Protein AF-A0AAV0HJK4-F1 (afdb_monomer_lite)

Sequence (189 aa):
MPTMHRSGAAMAWNVFKFCTALRGLGSIMILLVLGVVGVTYYAVVLTNYGPALYDGGLDSLIALFVLILFHCLLIMLLWSYFSVVLTDPGSVPPNWRPSTDEERGEADPLNGQEFNSVQTDLPKPRAYEKKTTPKWRYDLGRRRNFEQVLGTDKWYWFIPAYSDEDLRRMPALQGLEYPSKPDFDSEEF

InterPro domains:
  IPR039859 Palmitoyltransferase PFA4/ZDHHC16/ZDHHC20/ERF2-like [PTHR12246] (17-104)

Structure (mmCIF, N/CA/C/O backbone):
data_AF-A0AAV0HJK4-F1
#
_entry.id   AF-A0AAV0HJK4-F1
#
loop_
_atom_site.group_PDB
_atom_site.id
_atom_site.type_symbol
_atom_site.label_atom_id
_atom_site.label_alt_id
_atom_site.label_comp_id
_atom_site.label_asym_id
_atom_site.label_entity_id
_atom_site.label_seq_id
_atom_site.pdbx_PDB_ins_code
_atom_site.Cartn_x
_atom_site.Cartn_y
_atom_site.Cartn_z
_atom_site.occupancy
_atom_site.B_iso_or_equiv
_atom_site.auth_seq_id
_atom_site.auth_comp_id
_atom_site.auth_asym_id
_atom_site.auth_atom_id
_atom_site.pdbx_PDB_model_num
ATOM 1 N N . MET A 1 1 ? 26.354 25.741 64.233 1.00 46.09 1 MET A N 1
ATOM 2 C CA . MET A 1 1 ? 26.716 24.808 63.144 1.00 46.09 1 MET A CA 1
ATOM 3 C C . MET A 1 1 ? 25.604 24.841 62.103 1.00 46.09 1 MET A C 1
ATOM 5 O O . MET A 1 1 ? 24.473 24.588 62.498 1.00 46.09 1 MET A O 1
ATOM 9 N N . PRO A 1 2 ? 25.863 25.218 60.840 1.00 42.38 2 PRO A N 1
ATOM 10 C CA . PRO A 1 2 ? 24.832 25.266 59.808 1.00 42.38 2 PRO A CA 1
ATOM 11 C C . PRO A 1 2 ? 24.729 23.910 59.092 1.00 42.38 2 PRO A C 1
ATOM 13 O O . PRO A 1 2 ? 25.721 23.392 58.583 1.00 42.38 2 PRO A O 1
ATOM 16 N N . THR A 1 3 ? 23.533 23.323 59.054 1.00 49.72 3 THR A N 1
ATOM 17 C CA . THR A 1 3 ? 23.238 22.136 58.248 1.00 49.72 3 THR A CA 1
ATOM 18 C C . THR A 1 3 ? 22.941 22.566 56.814 1.00 49.72 3 THR A C 1
ATOM 20 O O . THR A 1 3 ? 21.927 23.181 56.499 1.00 49.72 3 THR A O 1
ATOM 23 N N . MET A 1 4 ? 23.891 22.266 55.937 1.00 50.50 4 MET A N 1
ATOM 24 C CA . MET A 1 4 ? 23.823 22.465 54.497 1.00 50.50 4 MET A CA 1
ATOM 25 C C . MET A 1 4 ? 22.760 21.524 53.915 1.00 50.50 4 MET A C 1
ATOM 27 O O . MET A 1 4 ? 22.982 20.319 53.792 1.00 50.50 4 MET A O 1
ATOM 31 N N . HIS A 1 5 ? 21.584 22.061 53.583 1.00 50.94 5 HIS A N 1
ATOM 32 C CA . HIS A 1 5 ? 20.549 21.318 52.870 1.00 50.94 5 HIS A CA 1
ATOM 33 C C . HIS A 1 5 ? 21.057 21.066 51.444 1.00 50.94 5 HIS A C 1
ATOM 35 O O . HIS A 1 5 ? 21.003 21.932 50.572 1.00 50.94 5 HIS A O 1
ATOM 41 N N . ARG A 1 6 ? 21.631 19.882 51.214 1.00 53.81 6 ARG A N 1
ATOM 42 C CA . ARG A 1 6 ? 21.997 19.403 49.881 1.00 53.81 6 ARG A CA 1
ATOM 43 C C . ARG A 1 6 ? 20.696 19.216 49.108 1.00 53.81 6 ARG A C 1
ATOM 45 O O . ARG A 1 6 ? 20.019 18.207 49.283 1.00 53.81 6 ARG A O 1
ATOM 52 N N . SER A 1 7 ? 20.334 20.197 48.283 1.00 53.28 7 SER A N 1
ATOM 53 C CA . SER A 1 7 ? 19.306 20.047 47.255 1.00 53.28 7 SER A CA 1
ATOM 54 C C . SER A 1 7 ? 19.739 18.927 46.319 1.00 53.28 7 SER A C 1
ATOM 56 O O . SER A 1 7 ? 20.486 19.132 45.364 1.00 53.28 7 SER A O 1
ATOM 58 N N . GLY A 1 8 ? 19.305 17.711 46.633 1.00 51.34 8 GLY A N 1
ATOM 59 C CA . GLY A 1 8 ? 19.295 16.605 45.701 1.00 51.34 8 GLY A CA 1
ATOM 60 C C . GLY A 1 8 ? 18.282 16.934 44.620 1.00 51.34 8 GLY A C 1
ATOM 61 O O . GLY A 1 8 ? 17.144 16.485 44.684 1.00 51.34 8 GLY A O 1
ATOM 62 N N . ALA A 1 9 ? 18.705 17.705 43.619 1.00 50.19 9 ALA A N 1
ATOM 63 C CA . ALA A 1 9 ? 18.128 17.637 42.289 1.00 50.19 9 ALA A CA 1
ATOM 64 C C . ALA A 1 9 ? 18.450 16.240 41.731 1.00 50.19 9 ALA A C 1
ATOM 66 O O . ALA A 1 9 ? 19.302 16.067 40.862 1.00 50.19 9 ALA A O 1
ATOM 67 N N . ALA A 1 10 ? 17.831 15.212 42.317 1.00 49.75 10 ALA A N 1
ATOM 68 C CA . ALA A 1 10 ? 17.738 13.908 41.704 1.00 49.75 10 ALA A CA 1
ATOM 69 C C . ALA A 1 10 ? 17.054 14.158 40.366 1.00 49.75 10 ALA A C 1
ATOM 71 O O . ALA A 1 10 ? 15.954 14.709 40.320 1.00 49.75 10 ALA A O 1
ATOM 72 N N . MET A 1 11 ? 17.772 13.850 39.289 1.00 58.75 11 MET A N 1
ATOM 73 C CA . MET A 1 11 ? 17.291 13.932 37.924 1.00 58.75 11 MET A CA 1
ATOM 74 C C . MET A 1 11 ? 16.035 13.068 37.797 1.00 58.75 11 MET A C 1
ATOM 76 O O . MET A 1 11 ? 16.107 11.895 37.438 1.00 58.75 11 MET A O 1
ATOM 80 N N . ALA A 1 12 ? 14.875 13.651 38.086 1.00 5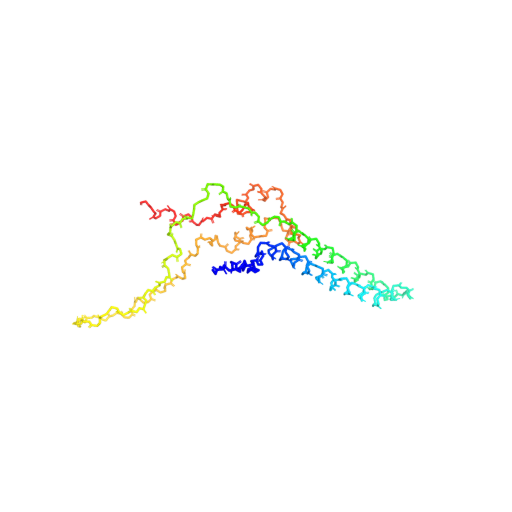2.84 12 ALA A N 1
ATOM 81 C CA . ALA A 1 12 ? 13.600 13.186 37.591 1.00 52.84 12 ALA A CA 1
ATOM 82 C C . ALA A 1 12 ? 13.640 13.427 36.080 1.00 52.84 12 ALA A C 1
ATOM 84 O O . ALA A 1 12 ? 13.157 14.433 35.562 1.00 52.84 12 ALA A O 1
ATOM 85 N N . TRP A 1 13 ? 14.339 12.540 35.368 1.00 57.88 13 TRP A N 1
ATOM 86 C CA . TRP A 1 13 ? 14.236 12.437 33.928 1.00 57.88 13 TRP A CA 1
ATOM 87 C C . TRP A 1 13 ? 12.751 12.326 33.624 1.00 57.88 13 TRP A C 1
ATOM 89 O O . TRP A 1 13 ? 12.082 11.393 34.060 1.00 57.88 13 TRP A O 1
ATOM 99 N N . ASN A 1 14 ? 12.224 13.345 32.955 1.00 54.53 14 ASN A N 1
ATOM 100 C CA . ASN A 1 14 ? 10.828 13.418 32.573 1.00 54.53 14 ASN A CA 1
ATOM 101 C C . ASN A 1 14 ? 10.488 12.181 31.727 1.00 54.53 14 ASN A C 1
ATOM 103 O O . ASN A 1 14 ? 10.706 12.192 30.516 1.00 54.53 14 ASN A O 1
ATOM 107 N N . VAL A 1 15 ? 9.932 11.134 32.337 1.00 56.25 15 VAL A N 1
ATOM 108 C CA . VAL A 1 15 ? 9.355 9.971 31.637 1.00 56.25 15 VAL A CA 1
ATOM 109 C C . VAL A 1 15 ? 8.393 10.441 30.537 1.00 56.25 15 VAL A C 1
ATOM 111 O O . VAL A 1 15 ? 8.385 9.903 29.435 1.00 56.25 15 VAL A O 1
ATOM 114 N N . PHE A 1 16 ? 7.696 11.556 30.769 1.00 48.22 16 PHE A N 1
ATOM 115 C CA . PHE A 1 16 ? 6.869 12.229 29.768 1.00 48.22 16 PHE A CA 1
ATOM 116 C C . PHE A 1 16 ? 7.643 12.807 28.567 1.00 48.22 16 PHE A C 1
ATOM 118 O O . PHE A 1 16 ? 7.138 12.739 27.450 1.00 48.22 16 PHE A O 1
ATOM 125 N N . LYS A 1 17 ? 8.878 13.315 28.732 1.00 53.66 17 LYS A N 1
ATOM 126 C CA . LYS A 1 17 ? 9.729 13.706 27.584 1.00 53.66 17 LYS A CA 1
ATOM 127 C C . LYS A 1 17 ? 10.216 12.485 26.804 1.00 53.66 17 LYS A C 1
ATOM 129 O O . LYS A 1 17 ? 10.387 12.582 25.591 1.00 53.66 17 LYS A O 1
ATOM 134 N N . PHE A 1 18 ? 10.409 11.349 27.476 1.00 53.75 18 PHE A N 1
ATOM 135 C CA . PHE A 1 18 ? 10.735 10.085 26.818 1.00 53.75 18 PHE A CA 1
ATOM 136 C C . PHE A 1 18 ? 9.559 9.599 25.953 1.00 53.75 18 PHE A C 1
ATOM 138 O O . PHE A 1 18 ? 9.783 9.227 24.810 1.00 53.75 18 PHE A O 1
ATOM 145 N N . CYS A 1 19 ? 8.305 9.742 26.404 1.00 54.50 19 CYS A N 1
ATOM 146 C CA . CYS A 1 19 ? 7.112 9.474 25.584 1.00 54.50 19 CYS A CA 1
ATOM 147 C C . CYS A 1 19 ? 7.008 10.365 24.325 1.00 54.50 19 CYS A C 1
ATOM 149 O O . CYS A 1 19 ? 6.544 9.912 23.278 1.00 54.50 19 CYS A O 1
ATOM 151 N N . THR A 1 20 ? 7.490 11.611 24.375 1.00 59.28 20 THR A N 1
ATOM 152 C CA . THR A 1 20 ? 7.601 12.473 23.182 1.00 59.28 20 THR A CA 1
ATOM 153 C C . THR A 1 20 ? 8.696 11.989 22.220 1.00 59.28 20 THR A C 1
ATOM 155 O O . THR A 1 20 ? 8.507 12.037 21.008 1.00 59.28 20 THR A O 1
ATOM 158 N N . ALA A 1 21 ? 9.812 11.459 22.733 1.00 55.09 21 ALA A N 1
ATOM 159 C CA . ALA A 1 21 ? 10.843 10.811 21.914 1.00 55.09 21 ALA A CA 1
ATOM 160 C C . ALA A 1 21 ? 10.384 9.448 21.350 1.00 55.09 21 ALA A C 1
ATOM 162 O O . ALA A 1 21 ? 10.717 9.112 20.217 1.00 55.09 21 ALA A O 1
ATOM 163 N N . LEU A 1 22 ? 9.545 8.705 22.081 1.00 56.69 22 LEU A N 1
ATOM 164 C CA . LEU A 1 22 ? 8.861 7.491 21.612 1.00 56.69 22 LEU A CA 1
ATOM 165 C C . LEU A 1 22 ? 7.881 7.775 20.460 1.00 56.69 22 LEU A C 1
ATOM 167 O O . LEU A 1 22 ? 7.784 6.966 19.542 1.00 56.69 22 LEU A O 1
ATOM 171 N N . ARG A 1 23 ? 7.234 8.951 20.428 1.00 60.44 23 ARG A N 1
ATOM 172 C CA . ARG A 1 23 ? 6.505 9.426 19.232 1.00 60.44 23 ARG A CA 1
ATOM 173 C C . ARG A 1 23 ? 7.430 9.623 18.022 1.00 60.44 23 ARG A C 1
ATOM 175 O O . ARG A 1 23 ? 7.026 9.343 16.899 1.00 60.44 23 ARG A O 1
ATOM 182 N N . GLY A 1 24 ? 8.679 10.041 18.242 1.00 60.66 24 GLY A N 1
ATOM 183 C CA . GLY A 1 24 ? 9.716 10.111 17.203 1.00 60.66 24 GLY A CA 1
ATOM 184 C C . GLY A 1 24 ? 10.236 8.737 16.755 1.00 60.66 24 GLY A C 1
ATOM 185 O O . GLY A 1 24 ? 10.521 8.551 15.575 1.00 60.66 24 GLY A O 1
ATOM 186 N N . LEU A 1 25 ? 10.294 7.751 17.658 1.00 62.88 25 LEU A N 1
ATOM 187 C CA . LEU A 1 25 ? 10.623 6.358 17.320 1.00 62.88 25 LEU A CA 1
ATOM 188 C C . LEU A 1 25 ? 9.570 5.715 16.407 1.00 62.88 25 LEU A C 1
ATOM 190 O O . LEU A 1 25 ? 9.934 4.958 15.515 1.00 62.88 25 LEU A O 1
ATOM 194 N N . GLY A 1 26 ? 8.286 6.056 16.545 1.00 68.88 26 GLY A N 1
ATOM 195 C CA . GLY A 1 26 ? 7.277 5.643 15.559 1.00 68.88 26 GLY A CA 1
ATOM 196 C C . GLY A 1 26 ? 7.620 6.128 14.142 1.00 68.88 26 GLY A C 1
ATOM 197 O O . GLY A 1 26 ? 7.526 5.371 13.179 1.00 68.88 26 GLY A O 1
ATOM 198 N N . SER A 1 27 ? 8.133 7.358 14.029 1.00 76.62 27 SER A N 1
ATOM 199 C CA . SER A 1 27 ? 8.584 7.943 12.759 1.00 76.62 27 SER A CA 1
ATOM 200 C C . SER A 1 27 ? 9.862 7.297 12.208 1.00 76.62 27 SER A C 1
ATOM 202 O O . SER A 1 27 ? 10.001 7.147 10.996 1.00 76.62 27 SER A O 1
ATOM 204 N N . ILE A 1 28 ? 10.781 6.826 13.063 1.00 87.25 28 ILE A N 1
ATOM 205 C CA . ILE A 1 28 ? 12.004 6.162 12.577 1.00 87.25 28 ILE A CA 1
ATOM 206 C C . ILE A 1 28 ? 11.694 4.849 11.853 1.00 87.25 28 ILE A C 1
ATOM 208 O O . ILE A 1 28 ? 12.301 4.559 10.824 1.00 87.25 28 ILE A O 1
ATOM 212 N N . MET A 1 29 ? 10.722 4.084 12.359 1.00 87.75 29 MET A N 1
ATOM 213 C CA . MET A 1 29 ? 10.261 2.857 11.710 1.00 87.75 29 MET A CA 1
ATOM 214 C C . MET A 1 29 ? 9.680 3.174 10.329 1.00 87.75 29 MET A C 1
ATOM 216 O O . MET A 1 29 ? 9.945 2.457 9.366 1.00 87.75 29 MET A O 1
ATOM 220 N N . ILE A 1 30 ? 8.956 4.294 10.218 1.00 89.38 30 ILE A N 1
ATOM 221 C CA . ILE A 1 30 ? 8.397 4.770 8.952 1.00 89.38 30 ILE A CA 1
ATOM 222 C C . ILE A 1 30 ? 9.494 5.091 7.939 1.00 89.38 30 ILE A C 1
ATOM 224 O O . ILE A 1 30 ? 9.456 4.608 6.807 1.00 89.38 30 ILE A O 1
ATOM 228 N N . LEU A 1 31 ? 10.517 5.839 8.352 1.00 89.50 31 LEU A N 1
ATOM 229 C CA . LEU A 1 31 ? 11.650 6.160 7.485 1.00 89.50 31 LEU A CA 1
ATOM 230 C C . LEU A 1 31 ? 12.439 4.917 7.059 1.00 89.50 31 LEU A C 1
ATOM 232 O O . LEU A 1 31 ? 12.891 4.857 5.918 1.00 89.50 31 LEU A O 1
ATOM 236 N N . LEU A 1 32 ? 12.581 3.917 7.933 1.00 91.69 32 LEU A N 1
ATOM 237 C CA . LEU A 1 32 ? 13.236 2.653 7.593 1.00 91.69 32 LEU A CA 1
ATOM 238 C C . LEU A 1 32 ? 12.468 1.924 6.487 1.00 91.69 32 LEU A C 1
ATOM 240 O O . LEU A 1 32 ? 13.068 1.555 5.478 1.00 91.69 32 LEU A O 1
ATOM 244 N N . VAL A 1 33 ? 11.152 1.754 6.647 1.00 92.88 33 VAL A N 1
ATOM 245 C CA . VAL A 1 33 ? 10.309 1.080 5.647 1.00 92.88 33 VAL A CA 1
ATOM 246 C C . VAL A 1 33 ? 10.371 1.816 4.309 1.00 92.88 33 VAL A C 1
ATOM 248 O O . VAL A 1 33 ? 10.645 1.191 3.285 1.00 92.88 33 VAL A O 1
ATOM 251 N N . LEU A 1 34 ? 10.211 3.143 4.311 1.00 94.25 34 LEU A N 1
ATOM 252 C CA . LEU A 1 34 ? 10.330 3.950 3.094 1.00 94.25 34 LEU A CA 1
ATOM 253 C C . LEU A 1 34 ? 11.732 3.870 2.477 1.00 94.25 34 LEU A C 1
ATOM 255 O O . LEU A 1 34 ? 11.856 3.831 1.256 1.00 94.25 34 LEU A O 1
ATOM 259 N N . GLY A 1 35 ? 12.783 3.792 3.295 1.00 95.44 35 GLY A N 1
ATOM 260 C CA . GLY A 1 35 ? 14.158 3.600 2.841 1.00 95.44 35 GLY A CA 1
ATOM 261 C C . GLY A 1 35 ? 14.357 2.264 2.124 1.00 95.44 35 GLY A C 1
ATOM 262 O O . GLY A 1 35 ? 14.900 2.238 1.023 1.00 95.44 35 GLY A O 1
ATOM 263 N N . VAL A 1 36 ? 13.867 1.159 2.694 1.00 96.31 36 VAL A N 1
ATOM 264 C CA . VAL A 1 36 ? 13.936 -0.172 2.062 1.00 96.31 36 VAL A CA 1
ATOM 265 C C . VAL A 1 36 ? 13.150 -0.195 0.749 1.00 96.31 36 VAL A C 1
ATOM 267 O O . VAL A 1 36 ? 13.656 -0.674 -0.269 1.00 96.31 36 VAL A O 1
ATOM 270 N N . VAL A 1 37 ? 11.941 0.370 0.737 1.00 96.94 37 VAL A N 1
ATOM 271 C CA . VAL A 1 37 ? 11.125 0.495 -0.482 1.00 96.94 37 VAL A CA 1
ATOM 272 C C . VAL A 1 37 ? 11.832 1.363 -1.532 1.00 96.94 37 VAL A C 1
ATOM 274 O O . VAL A 1 37 ? 11.881 0.997 -2.701 1.00 96.94 37 VAL A O 1
ATOM 277 N N . GLY A 1 38 ? 12.450 2.474 -1.130 1.00 96.94 38 GLY A N 1
ATOM 278 C CA . GLY A 1 38 ? 13.190 3.359 -2.030 1.00 96.94 38 GLY A CA 1
ATOM 279 C C . GLY A 1 38 ? 14.435 2.706 -2.637 1.00 96.94 38 GLY A C 1
ATOM 280 O O . GLY A 1 38 ? 14.663 2.813 -3.842 1.00 96.94 38 GLY A O 1
ATOM 281 N N . VAL A 1 39 ? 15.223 1.981 -1.837 1.00 97.81 39 VAL A N 1
ATOM 282 C CA . VAL A 1 39 ? 16.418 1.264 -2.320 1.00 97.81 39 VAL A CA 1
ATOM 283 C C . VAL A 1 39 ? 16.029 0.144 -3.284 1.00 97.81 39 VAL A C 1
ATOM 285 O O . VAL A 1 39 ? 16.639 -0.006 -4.342 1.00 97.81 39 VAL A O 1
ATOM 288 N N . THR A 1 40 ? 14.994 -0.627 -2.951 1.00 96.94 40 THR A N 1
ATOM 289 C CA . THR A 1 40 ? 14.506 -1.701 -3.830 1.00 96.94 40 THR A CA 1
ATOM 290 C C . THR A 1 40 ? 13.909 -1.149 -5.125 1.00 96.94 40 THR A C 1
ATOM 292 O O . THR A 1 40 ? 14.198 -1.687 -6.193 1.00 96.94 40 THR A O 1
ATOM 295 N N . TYR A 1 41 ? 13.172 -0.035 -5.067 1.00 97.38 41 TYR A N 1
ATOM 296 C CA . TYR A 1 41 ? 12.697 0.692 -6.247 1.00 97.38 41 TYR A CA 1
ATOM 297 C C . TYR A 1 41 ? 13.849 1.121 -7.156 1.00 97.38 41 TYR A C 1
ATOM 299 O O . TYR A 1 41 ? 13.823 0.849 -8.355 1.00 97.38 41 TYR A O 1
ATOM 307 N N . TYR A 1 42 ? 14.882 1.744 -6.584 1.00 97.00 42 TYR A N 1
ATOM 308 C CA . TYR A 1 42 ? 16.061 2.169 -7.332 1.00 97.00 42 TYR A CA 1
ATOM 309 C C . TYR A 1 42 ? 16.719 0.988 -8.061 1.00 97.00 42 TYR A C 1
ATOM 311 O O . TYR A 1 42 ? 16.978 1.073 -9.261 1.00 97.00 42 TYR A O 1
ATOM 319 N N . ALA A 1 43 ? 16.930 -0.134 -7.367 1.00 95.94 43 ALA A N 1
ATOM 320 C CA . ALA A 1 43 ? 17.552 -1.317 -7.957 1.00 95.94 43 ALA A CA 1
ATOM 321 C C . ALA A 1 43 ? 16.696 -1.921 -9.090 1.00 95.94 43 ALA A C 1
ATOM 323 O O . ALA A 1 43 ? 17.170 -2.192 -10.191 1.00 95.94 43 ALA A O 1
ATOM 324 N N . VAL A 1 44 ? 15.397 -2.107 -8.861 1.00 95.44 44 VAL A N 1
ATOM 325 C CA . VAL A 1 44 ? 14.528 -2.719 -9.874 1.00 95.44 44 VAL A CA 1
ATOM 326 C C . VAL A 1 44 ? 14.376 -1.801 -11.089 1.00 95.44 44 VAL A C 1
ATOM 328 O O . VAL A 1 44 ? 14.573 -2.242 -12.220 1.00 95.44 44 VAL A O 1
ATOM 331 N N . VAL A 1 45 ? 14.059 -0.525 -10.876 1.00 96.56 45 VAL A N 1
ATOM 332 C CA . VAL A 1 45 ? 13.689 0.383 -11.967 1.00 96.56 45 VAL A CA 1
ATOM 333 C C . VAL A 1 45 ? 14.903 0.922 -12.703 1.00 96.56 45 VAL A C 1
ATOM 335 O O . VAL A 1 45 ? 14.921 0.893 -13.928 1.00 96.56 45 VAL A O 1
ATOM 338 N N . LEU A 1 46 ? 15.918 1.410 -11.987 1.00 94.38 46 LEU A N 1
ATOM 339 C CA . LEU A 1 46 ? 17.037 2.107 -12.619 1.00 94.38 46 LEU A CA 1
ATOM 340 C C . LEU A 1 46 ? 18.190 1.176 -12.970 1.00 94.38 46 LEU A C 1
ATOM 342 O O . LEU A 1 46 ? 18.779 1.358 -14.030 1.00 94.38 46 LEU A O 1
ATOM 346 N N . THR A 1 47 ? 18.518 0.189 -12.130 1.00 95.25 47 THR A N 1
ATOM 347 C CA . THR A 1 47 ? 19.683 -0.669 -12.404 1.00 95.25 47 THR A CA 1
ATOM 348 C C . THR A 1 47 ? 19.341 -1.880 -13.262 1.00 95.25 47 THR A C 1
ATOM 350 O O . THR A 1 47 ? 20.129 -2.230 -14.133 1.00 95.25 47 THR A O 1
ATOM 353 N N . ASN A 1 48 ? 18.178 -2.507 -13.056 1.00 92.56 48 ASN A N 1
ATOM 354 C CA . ASN A 1 48 ? 17.818 -3.732 -13.779 1.00 92.56 48 ASN A CA 1
ATOM 355 C C . ASN A 1 48 ? 17.058 -3.446 -15.079 1.00 92.56 48 ASN A C 1
ATOM 357 O O . ASN A 1 48 ? 17.496 -3.853 -16.151 1.00 92.56 48 ASN A O 1
ATOM 361 N N . TYR A 1 49 ? 15.922 -2.747 -14.994 1.00 93.56 49 TYR A N 1
ATOM 362 C CA . TYR A 1 49 ? 15.045 -2.545 -16.155 1.00 93.56 49 TYR A CA 1
ATOM 363 C C . TYR A 1 49 ? 15.293 -1.234 -16.908 1.00 93.56 49 TYR A C 1
ATOM 365 O O . TYR A 1 49 ? 14.887 -1.119 -18.061 1.00 93.56 49 TYR A O 1
ATOM 373 N N . GLY A 1 50 ? 15.995 -0.272 -16.305 1.00 91.69 50 GLY A N 1
ATOM 374 C CA . GLY A 1 50 ? 16.381 0.989 -16.943 1.00 91.69 50 GLY A CA 1
ATOM 375 C C . GLY A 1 50 ? 17.223 0.788 -18.211 1.00 91.69 50 GLY A C 1
ATOM 376 O O . GLY A 1 50 ? 16.821 1.278 -19.267 1.00 91.69 50 GLY A O 1
ATOM 377 N N . PRO A 1 51 ? 18.335 0.025 -18.157 1.00 92.75 51 PRO A N 1
ATOM 378 C CA . PRO A 1 51 ? 19.145 -0.278 -19.337 1.00 92.75 51 PRO A CA 1
ATOM 379 C C . PRO A 1 51 ? 18.372 -1.083 -20.385 1.00 92.75 51 PRO A C 1
ATOM 381 O O . PRO A 1 51 ? 18.398 -0.733 -21.559 1.00 92.75 51 PRO A O 1
ATOM 384 N N . ALA A 1 52 ? 17.591 -2.083 -19.959 1.00 90.88 52 ALA A N 1
ATOM 385 C CA . ALA A 1 52 ? 16.756 -2.887 -20.857 1.00 90.88 52 ALA A CA 1
ATOM 386 C C . ALA A 1 52 ? 15.711 -2.048 -21.622 1.00 90.88 52 ALA A C 1
ATOM 388 O O . ALA A 1 52 ? 15.319 -2.397 -22.734 1.00 90.88 52 ALA A O 1
ATOM 389 N N . LEU A 1 53 ? 15.263 -0.927 -21.046 1.00 90.62 53 LEU A N 1
ATOM 390 C CA . LEU A 1 53 ? 14.357 0.011 -21.704 1.00 90.62 53 LEU A CA 1
ATOM 391 C C . LEU A 1 53 ? 15.091 0.958 -22.669 1.00 90.62 53 LEU A C 1
ATOM 393 O O . LEU A 1 53 ? 14.524 1.335 -23.693 1.00 90.62 53 LEU A O 1
ATOM 397 N N . TYR A 1 54 ? 16.335 1.330 -22.348 1.00 90.75 54 TYR A N 1
ATOM 398 C CA . TYR A 1 54 ? 17.166 2.235 -23.148 1.00 90.75 54 TYR A CA 1
ATOM 399 C C . TYR A 1 54 ? 17.781 1.551 -24.377 1.00 90.75 54 TYR A C 1
ATOM 401 O O . TYR A 1 54 ? 17.757 2.120 -25.466 1.00 90.75 54 TYR A O 1
ATOM 409 N N . ASP A 1 55 ? 18.277 0.322 -24.218 1.00 88.44 55 ASP A N 1
ATOM 410 C CA . ASP A 1 55 ? 18.937 -0.443 -25.285 1.00 88.44 55 ASP A CA 1
ATOM 411 C C . ASP A 1 55 ? 17.944 -0.944 -26.358 1.00 88.44 55 ASP A C 1
ATOM 413 O O . ASP A 1 55 ? 18.336 -1.271 -27.480 1.00 88.44 55 ASP A O 1
ATOM 417 N N . GLY A 1 56 ? 16.639 -0.927 -26.056 1.00 83.25 56 GLY A N 1
ATOM 418 C CA . GLY A 1 56 ? 15.568 -1.275 -26.991 1.00 83.25 56 GLY A CA 1
ATOM 419 C C . GLY A 1 56 ? 15.454 -2.781 -27.281 1.00 83.25 56 GLY A C 1
ATOM 420 O O . GLY A 1 56 ? 16.063 -3.616 -26.625 1.00 83.25 56 GLY A O 1
ATOM 421 N N . GLY A 1 57 ? 14.620 -3.153 -28.259 1.00 88.56 57 GLY A N 1
ATOM 422 C CA . GLY A 1 57 ? 14.401 -4.556 -28.657 1.00 88.56 57 GLY A CA 1
ATOM 423 C C . GLY A 1 57 ? 13.167 -5.218 -28.029 1.00 88.56 57 GLY A C 1
ATOM 424 O O . GLY A 1 57 ? 12.262 -4.542 -27.552 1.00 88.56 57 GLY A O 1
ATOM 425 N N . LEU A 1 58 ? 13.093 -6.554 -28.068 1.00 88.06 58 LEU A N 1
ATOM 426 C CA . LEU A 1 58 ? 11.985 -7.308 -27.453 1.00 88.06 58 LEU A CA 1
ATOM 427 C C . LEU A 1 58 ? 12.053 -7.287 -25.918 1.00 88.06 58 LEU A C 1
ATOM 429 O O . LEU A 1 58 ? 11.017 -7.311 -25.253 1.00 88.06 58 LEU A O 1
ATOM 433 N N . ASP A 1 59 ? 13.260 -7.169 -25.368 1.00 88.81 59 ASP A N 1
ATOM 434 C CA . ASP A 1 59 ? 13.494 -7.086 -23.927 1.00 88.81 59 ASP A CA 1
ATOM 435 C C . ASP A 1 59 ? 12.912 -5.801 -23.322 1.00 88.81 59 ASP A C 1
ATOM 437 O O . ASP A 1 59 ? 12.441 -5.821 -22.185 1.00 88.81 59 ASP A O 1
ATOM 441 N N . SER A 1 60 ? 12.828 -4.711 -24.097 1.00 92.81 60 SER A N 1
ATOM 442 C CA . SER A 1 60 ? 12.220 -3.456 -23.641 1.00 92.81 60 SER A CA 1
ATOM 443 C C . SER A 1 60 ? 10.700 -3.566 -23.467 1.00 92.81 60 SER A C 1
ATOM 445 O O . SER A 1 60 ? 10.145 -2.958 -22.553 1.00 92.81 60 SER A O 1
ATOM 447 N N . LEU A 1 61 ? 10.014 -4.388 -24.274 1.00 92.56 61 LEU A N 1
ATOM 448 C CA . LEU A 1 61 ? 8.576 -4.650 -24.120 1.00 92.56 61 LEU A CA 1
ATOM 449 C C . LEU A 1 61 ? 8.290 -5.445 -22.844 1.00 92.56 61 LEU A C 1
ATOM 451 O O . LEU A 1 61 ? 7.358 -5.128 -22.103 1.00 92.56 61 LEU A O 1
ATOM 455 N N . ILE A 1 62 ? 9.113 -6.462 -22.578 1.00 91.38 62 ILE A N 1
ATOM 456 C CA . ILE A 1 62 ? 9.019 -7.270 -21.359 1.00 91.38 62 ILE A CA 1
ATOM 457 C C . ILE A 1 62 ? 9.334 -6.394 -20.141 1.00 91.38 62 ILE A C 1
ATOM 459 O O . ILE A 1 62 ? 8.570 -6.395 -19.175 1.00 91.38 62 ILE A O 1
ATOM 463 N N . ALA A 1 63 ? 10.402 -5.594 -20.208 1.00 93.44 63 ALA A N 1
ATOM 464 C CA . ALA A 1 63 ? 10.772 -4.637 -19.171 1.00 93.44 63 ALA A CA 1
ATOM 465 C C . ALA A 1 63 ? 9.642 -3.639 -18.887 1.00 93.44 63 ALA A C 1
ATOM 467 O O . ALA A 1 63 ? 9.304 -3.414 -17.729 1.00 93.44 63 ALA A O 1
ATOM 468 N N . LEU A 1 64 ? 9.007 -3.089 -19.927 1.00 94.44 64 LEU A N 1
ATOM 469 C CA . LEU A 1 64 ? 7.883 -2.165 -19.794 1.00 94.44 64 LEU A CA 1
ATOM 470 C C . LEU A 1 64 ? 6.690 -2.821 -19.093 1.00 94.44 64 LEU A C 1
ATOM 472 O O . LEU A 1 64 ? 6.132 -2.236 -18.167 1.00 94.44 64 LEU A O 1
ATOM 476 N N . PHE A 1 65 ? 6.314 -4.039 -19.487 1.00 95.06 65 PHE A N 1
ATOM 477 C CA . PHE A 1 65 ? 5.219 -4.764 -18.842 1.00 95.06 65 PHE A CA 1
ATOM 478 C C . PHE A 1 65 ? 5.506 -5.034 -17.357 1.00 95.06 65 PHE A C 1
ATOM 480 O O . PHE A 1 65 ? 4.663 -4.756 -16.500 1.00 95.06 65 PHE A O 1
ATOM 487 N N . VAL A 1 66 ? 6.713 -5.515 -17.039 1.00 94.94 66 VAL A N 1
ATOM 488 C CA . VAL A 1 66 ? 7.137 -5.760 -15.653 1.00 94.94 66 VAL A CA 1
ATOM 489 C C . VAL A 1 66 ? 7.165 -4.461 -14.848 1.00 94.94 66 VAL A C 1
ATOM 491 O O . VAL A 1 66 ? 6.678 -4.440 -13.718 1.00 94.94 66 VAL A O 1
ATOM 494 N N . LEU A 1 67 ? 7.671 -3.366 -15.421 1.00 95.62 67 LEU A N 1
ATOM 495 C CA . LEU A 1 67 ? 7.698 -2.058 -14.771 1.00 95.62 67 LEU A CA 1
ATOM 496 C C . LEU A 1 67 ? 6.292 -1.531 -14.487 1.00 95.62 67 LEU A C 1
ATOM 498 O O . LEU A 1 67 ? 6.070 -1.024 -13.390 1.00 95.62 67 LEU A O 1
ATOM 502 N N . ILE A 1 68 ? 5.341 -1.666 -15.416 1.00 96.25 68 ILE A N 1
ATOM 503 C CA . ILE A 1 68 ? 3.947 -1.256 -15.185 1.00 96.25 68 ILE A CA 1
ATOM 504 C C . ILE A 1 68 ? 3.361 -2.025 -14.000 1.00 96.25 68 ILE A C 1
ATOM 506 O O . ILE A 1 68 ? 2.868 -1.408 -13.056 1.00 96.25 68 ILE A O 1
ATOM 510 N N . LEU A 1 69 ? 3.465 -3.357 -14.010 1.00 95.88 69 LEU A N 1
ATOM 511 C CA . LEU A 1 69 ? 2.967 -4.185 -12.909 1.00 95.88 69 LEU A CA 1
ATOM 512 C C . LEU A 1 69 ? 3.626 -3.816 -11.577 1.00 95.88 69 LEU A C 1
ATOM 514 O O . LEU A 1 69 ? 2.941 -3.658 -10.567 1.00 95.88 69 LEU A O 1
ATOM 518 N N . PHE A 1 70 ? 4.946 -3.635 -11.580 1.00 96.06 70 PHE A N 1
ATOM 519 C CA . PHE A 1 70 ? 5.702 -3.242 -10.399 1.00 96.06 70 PHE A CA 1
ATOM 520 C C . PHE A 1 70 ? 5.237 -1.892 -9.837 1.00 96.06 70 PHE A C 1
ATOM 522 O O . PHE A 1 70 ? 5.029 -1.785 -8.632 1.00 96.06 70 PHE A O 1
ATOM 529 N N . HIS A 1 71 ? 5.007 -0.881 -10.680 1.00 96.25 71 HIS A N 1
ATOM 530 C CA . HIS A 1 71 ? 4.524 0.427 -10.227 1.00 96.25 71 HIS A CA 1
ATOM 531 C C . HIS A 1 71 ? 3.093 0.365 -9.694 1.00 96.25 71 HIS A C 1
ATOM 533 O O . HIS A 1 71 ? 2.809 0.988 -8.674 1.00 96.25 71 HIS A O 1
ATOM 539 N N . CYS A 1 72 ? 2.203 -0.407 -10.325 1.00 94.31 72 CYS A N 1
ATOM 540 C CA . CYS A 1 72 ? 0.859 -0.628 -9.792 1.00 94.31 72 CYS A CA 1
ATOM 541 C C . CYS A 1 72 ? 0.925 -1.221 -8.377 1.00 94.31 72 CYS A C 1
ATOM 543 O O . CYS A 1 72 ? 0.286 -0.706 -7.463 1.00 94.31 72 CYS A O 1
ATOM 545 N N . LEU A 1 73 ? 1.749 -2.252 -8.172 1.00 92.75 73 LEU A N 1
ATOM 546 C CA . LEU A 1 73 ? 1.938 -2.873 -6.859 1.00 92.75 73 LEU A CA 1
ATOM 547 C C . LEU A 1 73 ? 2.614 -1.933 -5.853 1.00 92.75 73 LEU A C 1
ATOM 549 O O . LEU A 1 73 ? 2.240 -1.924 -4.684 1.00 92.75 73 LEU A O 1
ATOM 553 N N . LEU A 1 74 ? 3.575 -1.118 -6.291 1.00 94.50 74 LEU A N 1
ATOM 554 C CA . LEU A 1 74 ? 4.250 -0.133 -5.448 1.00 94.50 74 LEU A CA 1
ATOM 555 C C . LEU A 1 74 ? 3.288 0.956 -4.968 1.00 94.50 74 LEU A C 1
ATOM 557 O O . LEU A 1 74 ? 3.288 1.287 -3.786 1.00 94.50 74 LEU A O 1
ATOM 561 N N . ILE A 1 75 ? 2.460 1.497 -5.866 1.00 93.38 75 ILE A N 1
ATOM 562 C CA . ILE A 1 75 ? 1.432 2.485 -5.522 1.00 93.38 75 ILE A CA 1
ATOM 563 C C . ILE A 1 75 ? 0.465 1.878 -4.511 1.00 93.38 75 ILE A C 1
ATOM 565 O O . ILE A 1 75 ? 0.166 2.510 -3.501 1.00 93.38 75 ILE A O 1
ATOM 569 N N . MET A 1 76 ? 0.036 0.636 -4.739 1.00 89.62 76 MET A N 1
ATOM 570 C CA . MET A 1 76 ? -0.833 -0.082 -3.813 1.00 89.62 76 MET A CA 1
ATOM 571 C C . MET A 1 76 ? -0.192 -0.287 -2.438 1.00 89.62 76 MET A C 1
ATOM 573 O O . MET A 1 76 ? -0.828 -0.027 -1.416 1.00 89.62 76 MET A O 1
ATOM 577 N N . LEU A 1 77 ? 1.077 -0.696 -2.401 1.00 91.75 77 LEU A N 1
ATOM 578 C CA . LEU A 1 77 ? 1.837 -0.865 -1.167 1.00 91.75 77 LEU A CA 1
ATOM 579 C C . LEU A 1 77 ? 1.952 0.459 -0.414 1.00 91.75 77 LEU A C 1
ATOM 581 O O . LEU A 1 77 ? 1.603 0.516 0.762 1.00 91.75 77 LEU A O 1
ATOM 585 N N . LEU A 1 78 ? 2.390 1.526 -1.083 1.00 91.31 78 LEU A N 1
ATOM 586 C CA . LEU A 1 78 ? 2.548 2.840 -0.464 1.00 91.31 78 LEU A CA 1
ATOM 587 C C . LEU A 1 78 ? 1.209 3.379 0.039 1.00 91.31 78 LEU A C 1
ATOM 589 O O . LEU A 1 78 ? 1.132 3.821 1.182 1.00 91.31 78 LEU A O 1
ATOM 593 N N . TRP A 1 79 ? 0.150 3.287 -0.767 1.00 88.06 79 TRP A N 1
ATOM 594 C CA . TRP A 1 79 ? -1.197 3.693 -0.370 1.00 88.06 79 TRP A CA 1
ATOM 595 C C . TRP A 1 79 ? -1.651 2.960 0.894 1.00 88.06 79 TRP A C 1
ATOM 597 O O . TRP A 1 79 ? -2.072 3.599 1.854 1.00 88.06 79 TRP A O 1
ATOM 607 N N . SER A 1 80 ? -1.488 1.634 0.927 1.00 88.69 80 SER A N 1
ATOM 608 C CA . SER A 1 80 ? -1.854 0.821 2.091 1.00 88.69 80 SER A CA 1
ATOM 609 C C . SER A 1 80 ? -1.037 1.113 3.336 1.00 88.69 80 SER A C 1
ATOM 611 O O . SER A 1 80 ? -1.543 1.108 4.455 1.00 88.69 80 SER A O 1
ATOM 613 N N . TYR A 1 81 ? 0.240 1.403 3.142 1.00 89.81 81 TYR A N 1
ATOM 614 C CA . TYR A 1 81 ? 1.135 1.713 4.228 1.00 89.81 81 TYR A CA 1
ATOM 615 C C . TYR A 1 81 ? 0.781 3.065 4.852 1.00 89.81 81 TYR A C 1
ATOM 617 O O . TYR A 1 81 ? 0.636 3.178 6.069 1.00 89.81 81 TYR A O 1
ATOM 625 N N . PHE A 1 82 ? 0.579 4.086 4.016 1.00 86.75 82 PHE A N 1
ATOM 626 C CA . PHE A 1 82 ? 0.209 5.415 4.482 1.00 86.75 82 PHE A CA 1
ATOM 627 C C . PHE A 1 82 ? -1.194 5.462 5.070 1.00 86.75 82 PHE A C 1
ATOM 629 O O . PHE A 1 82 ? -1.376 6.168 6.056 1.00 86.75 82 PHE A O 1
ATOM 636 N N . SER A 1 83 ? -2.162 4.706 4.542 1.00 80.62 83 SER A N 1
ATOM 637 C CA . SER A 1 83 ? -3.485 4.632 5.164 1.00 80.62 83 SER A CA 1
ATOM 638 C C . SER A 1 83 ? -3.366 4.114 6.596 1.00 80.62 83 SER A C 1
ATOM 640 O O . SER A 1 83 ? -3.850 4.763 7.507 1.00 80.62 83 SER A O 1
ATOM 642 N N . VAL A 1 84 ? -2.614 3.037 6.841 1.00 84.81 84 VAL A N 1
ATOM 643 C CA . VAL A 1 84 ? -2.411 2.512 8.204 1.00 84.81 84 VAL A CA 1
ATOM 644 C C . VAL A 1 84 ? -1.679 3.505 9.110 1.00 84.81 84 VAL A C 1
ATOM 646 O O . VAL A 1 84 ? -2.040 3.662 10.271 1.00 84.81 84 VAL A O 1
ATOM 649 N N . VAL A 1 85 ? -0.650 4.179 8.597 1.00 86.19 85 VAL A N 1
ATOM 650 C CA . VAL A 1 85 ? 0.159 5.124 9.382 1.00 86.19 85 VAL A CA 1
ATOM 651 C C . VAL A 1 85 ? -0.602 6.410 9.724 1.00 86.19 85 VAL A C 1
ATOM 653 O O . VAL A 1 85 ? -0.357 6.999 10.777 1.00 86.19 85 VAL A O 1
ATOM 656 N N . LEU A 1 86 ? -1.484 6.871 8.833 1.00 81.06 86 LEU A N 1
ATOM 657 C CA . LEU A 1 86 ? -2.219 8.131 8.978 1.00 81.06 86 LEU A CA 1
ATOM 658 C C . LEU A 1 86 ? -3.622 7.955 9.570 1.00 81.06 86 LEU A C 1
ATOM 660 O O . LEU A 1 86 ? -4.215 8.944 9.999 1.00 81.06 86 LEU A O 1
ATOM 664 N N . THR A 1 87 ? -4.162 6.737 9.599 1.00 80.75 87 THR A N 1
ATOM 665 C CA . THR A 1 87 ? -5.453 6.458 10.230 1.00 80.75 87 THR A CA 1
ATOM 666 C C . THR A 1 87 ? -5.337 6.575 11.748 1.00 80.75 87 THR A C 1
ATOM 668 O O . THR A 1 87 ? -4.484 5.954 12.382 1.00 80.75 87 THR A O 1
ATOM 671 N N . ASP A 1 88 ? -6.223 7.381 12.336 1.00 77.94 88 ASP A N 1
ATOM 672 C CA . ASP A 1 88 ? -6.375 7.490 13.786 1.00 77.94 88 ASP A CA 1
ATOM 673 C C . ASP A 1 88 ? -6.775 6.115 14.363 1.00 77.94 88 ASP A C 1
ATOM 675 O O . ASP A 1 88 ? -7.747 5.529 13.877 1.00 77.94 88 ASP A O 1
ATOM 679 N N . PRO A 1 89 ? -6.067 5.580 15.381 1.00 76.62 89 PRO A N 1
ATOM 680 C CA . PRO A 1 89 ? -6.435 4.316 16.025 1.00 76.62 89 PRO A CA 1
ATOM 681 C C . PRO A 1 89 ? -7.805 4.349 16.727 1.00 76.62 89 PRO A C 1
ATOM 683 O O . PRO A 1 89 ? -8.282 3.306 17.171 1.00 76.62 89 PRO A O 1
ATOM 686 N N . GLY A 1 90 ? -8.438 5.519 16.835 1.00 75.88 90 GLY A N 1
ATOM 687 C CA . GLY A 1 90 ? -9.732 5.695 17.473 1.00 75.88 90 GLY A CA 1
ATOM 688 C C . GLY A 1 90 ? -9.606 5.978 18.968 1.00 75.88 90 GLY A C 1
ATOM 689 O O . GLY A 1 90 ? -8.544 5.862 19.582 1.00 75.88 90 GLY A O 1
ATOM 690 N N . SER A 1 91 ? -10.721 6.385 19.574 1.00 75.44 91 SER A N 1
ATOM 691 C CA . SER A 1 91 ? -10.802 6.696 21.003 1.00 75.44 91 SER A CA 1
ATOM 692 C C . SER A 1 91 ? -11.977 5.970 21.644 1.00 75.44 91 SER A C 1
ATOM 694 O O . SER A 1 91 ? -12.969 5.657 20.987 1.00 75.44 91 SER A O 1
ATOM 696 N N . VAL A 1 92 ? -11.849 5.676 22.937 1.00 78.88 92 VAL A N 1
ATOM 697 C CA . VAL A 1 92 ? -12.909 5.007 23.693 1.00 78.88 92 VAL A CA 1
ATOM 698 C C . VAL A 1 92 ? -14.127 5.942 23.790 1.00 78.88 92 VAL A C 1
ATOM 700 O O . VAL A 1 92 ? -13.964 7.095 24.201 1.00 78.88 92 VAL A O 1
ATOM 703 N N . PRO A 1 93 ? -15.342 5.475 23.450 1.00 78.12 93 PRO A N 1
ATOM 704 C CA . PRO A 1 93 ? -16.558 6.274 23.567 1.00 78.12 93 PRO A CA 1
ATOM 705 C C . PRO A 1 93 ? -16.812 6.750 25.010 1.00 78.12 93 PRO A C 1
ATOM 707 O O . PRO A 1 93 ? -16.557 6.003 25.957 1.00 78.12 93 PRO A O 1
ATOM 710 N N . PRO A 1 94 ? -17.375 7.955 25.217 1.00 74.00 94 PRO A N 1
ATOM 711 C CA . PRO A 1 94 ? -17.518 8.563 26.547 1.00 74.00 94 PRO A CA 1
ATOM 712 C C . PRO A 1 94 ? -18.457 7.810 27.510 1.00 74.00 94 PRO A C 1
ATOM 714 O O . PRO A 1 94 ? -18.406 8.033 28.717 1.00 74.00 94 PRO A O 1
ATOM 717 N N . ASN A 1 95 ? -19.310 6.921 27.003 1.00 78.88 95 ASN A N 1
ATOM 718 C CA . ASN A 1 95 ? -20.239 6.078 27.763 1.00 78.88 95 ASN A CA 1
ATOM 719 C C . ASN A 1 95 ? -19.800 4.604 27.847 1.00 78.88 95 ASN A C 1
ATOM 721 O O . ASN A 1 95 ? -20.575 3.772 28.321 1.00 78.88 95 ASN A O 1
ATOM 725 N N . TRP A 1 96 ? -18.589 4.270 27.393 1.00 75.94 96 TRP A N 1
ATOM 726 C CA . TRP A 1 96 ? -18.090 2.899 27.412 1.00 75.94 96 TRP A CA 1
ATOM 727 C C . TRP A 1 96 ? -17.879 2.407 28.848 1.00 75.94 96 TRP A C 1
ATOM 729 O O . TRP A 1 96 ? -17.238 3.065 29.671 1.00 75.94 96 TRP A O 1
ATOM 739 N N . ARG A 1 97 ? -18.415 1.224 29.147 1.00 71.75 97 ARG A N 1
ATOM 74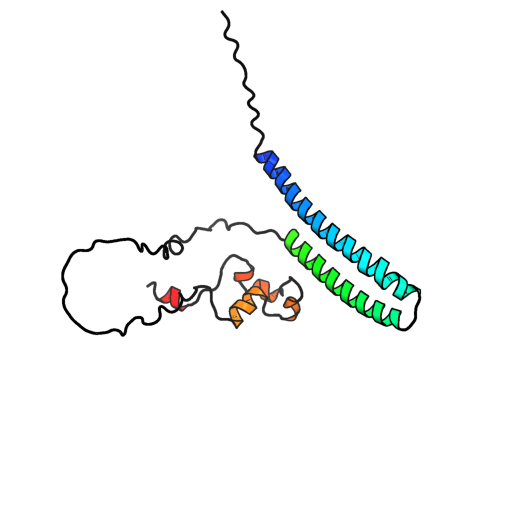0 C CA . ARG A 1 97 ? -18.138 0.474 30.371 1.00 71.75 97 ARG A CA 1
ATOM 741 C C . ARG A 1 97 ? -17.751 -0.940 29.953 1.00 71.75 97 ARG A C 1
ATOM 743 O O . ARG A 1 97 ? -18.444 -1.495 29.102 1.00 71.75 97 ARG A O 1
ATOM 750 N N . PRO A 1 98 ? -16.682 -1.524 30.513 1.00 66.81 98 PRO A N 1
ATOM 751 C CA . PRO A 1 98 ? -16.409 -2.931 30.281 1.00 66.81 98 PRO A CA 1
ATOM 752 C C . PRO A 1 98 ? -17.609 -3.732 30.793 1.00 66.81 98 PRO A C 1
ATOM 754 O O . PRO A 1 98 ? -18.075 -3.491 31.911 1.00 66.81 98 PRO A O 1
ATOM 757 N N . SER A 1 99 ? -18.125 -4.655 29.982 1.00 60.81 99 SER A N 1
ATOM 758 C CA . SER A 1 99 ? -18.997 -5.703 30.496 1.00 60.81 99 SER A CA 1
ATOM 759 C C . SER A 1 99 ? -18.161 -6.494 31.494 1.00 60.81 99 SER A C 1
ATOM 761 O O . SER A 1 99 ? -17.231 -7.213 31.122 1.00 60.81 99 SER A O 1
ATOM 763 N N . THR A 1 100 ? -18.420 -6.300 32.785 1.00 61.22 100 THR A N 1
ATOM 764 C CA . THR A 1 100 ? -18.080 -7.338 33.753 1.00 61.22 100 THR A CA 1
ATOM 765 C C . THR A 1 100 ? -18.723 -8.612 33.214 1.00 61.22 100 THR A C 1
ATOM 767 O O . THR A 1 100 ? -19.880 -8.560 32.812 1.00 61.22 100 THR A O 1
ATOM 770 N N . ASP A 1 101 ? -17.957 -9.701 33.180 1.00 56.03 101 ASP A N 1
ATOM 771 C CA . ASP A 1 101 ? -18.430 -11.069 32.929 1.00 56.03 101 ASP A CA 1
ATOM 772 C C . ASP A 1 101 ? -18.286 -11.536 31.466 1.00 56.03 101 ASP A C 1
ATOM 774 O O . ASP A 1 101 ? -19.247 -11.595 30.721 1.00 56.03 101 ASP A O 1
ATOM 778 N N . GLU A 1 102 ? -17.060 -11.905 31.061 1.00 54.81 102 GLU A N 1
ATOM 779 C CA . GLU A 1 102 ? -16.831 -13.050 30.145 1.00 54.81 102 GLU A CA 1
ATOM 780 C C . GLU A 1 102 ? -15.343 -13.478 30.104 1.00 54.81 102 GLU A C 1
ATOM 782 O O . GLU A 1 102 ? -15.057 -14.667 30.012 1.00 54.81 102 GLU A O 1
ATOM 787 N N . GLU A 1 103 ? -14.367 -12.581 30.335 1.00 49.03 103 GLU A N 1
ATOM 788 C CA . GLU A 1 103 ? -12.938 -12.981 30.419 1.00 49.03 103 GLU A CA 1
ATOM 789 C C . GLU A 1 103 ? -12.566 -13.762 31.699 1.00 49.03 103 GLU A C 1
ATOM 791 O O . GLU A 1 103 ? -11.495 -14.362 31.778 1.00 49.03 103 GLU A O 1
ATOM 796 N N . ARG A 1 104 ? -13.446 -13.806 32.711 1.00 44.91 104 ARG A N 1
ATOM 797 C CA . ARG A 1 104 ? -13.236 -14.599 33.941 1.00 44.91 104 ARG A CA 1
ATOM 798 C C . ARG A 1 104 ? -13.721 -16.053 33.813 1.00 44.91 104 ARG A C 1
ATOM 800 O O . ARG A 1 104 ? -13.467 -16.852 34.710 1.00 44.91 104 ARG A O 1
ATOM 807 N N . GLY A 1 105 ? -14.410 -16.401 32.724 1.00 48.50 105 GLY A N 1
ATOM 808 C CA . GLY A 1 105 ? -15.119 -17.675 32.582 1.00 48.50 105 GLY A CA 1
ATOM 809 C C . GLY A 1 105 ? -14.278 -18.889 32.180 1.00 48.50 105 GLY A C 1
ATOM 810 O O . GLY A 1 105 ? -14.804 -19.995 32.211 1.00 48.50 105 GLY A O 1
ATOM 811 N N . GLU A 1 106 ? -12.995 -18.728 31.832 1.00 48.22 106 GLU A N 1
ATOM 812 C CA . GLU A 1 106 ? -12.158 -19.854 31.379 1.00 48.22 106 GLU A CA 1
ATOM 813 C C . GLU A 1 106 ? -10.747 -19.848 31.988 1.00 48.22 106 GLU A C 1
ATOM 815 O O . GLU A 1 106 ? -9.751 -20.169 31.348 1.00 48.22 106 GLU A O 1
ATOM 820 N N . ALA A 1 107 ? -10.655 -19.513 33.275 1.00 45.09 107 ALA A N 1
ATOM 821 C CA . ALA A 1 107 ? -9.618 -20.081 34.130 1.00 45.09 107 ALA A CA 1
ATOM 822 C C . ALA A 1 107 ? -10.250 -21.256 34.885 1.00 45.09 107 ALA A C 1
ATOM 824 O O . ALA A 1 107 ? -10.705 -21.097 36.015 1.00 45.09 107 ALA A O 1
ATOM 825 N N . ASP A 1 108 ? -10.342 -22.414 34.228 1.00 43.78 108 ASP A N 1
ATOM 826 C CA . ASP A 1 108 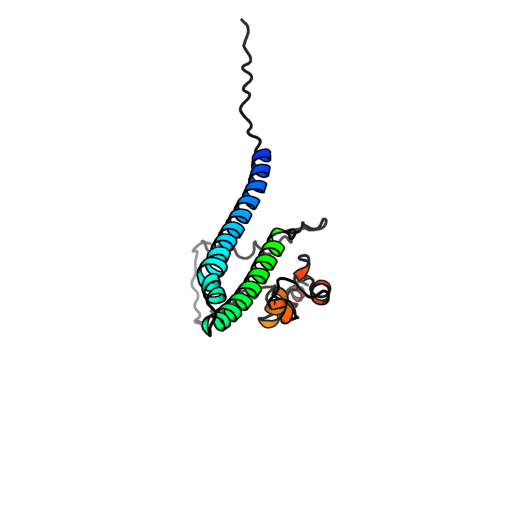? -10.716 -23.677 34.870 1.00 43.78 108 ASP A CA 1
ATOM 827 C C . ASP A 1 108 ? -9.780 -23.919 36.072 1.00 43.78 108 ASP A C 1
ATOM 829 O O . ASP A 1 108 ? -8.567 -24.072 35.872 1.00 43.78 108 ASP A O 1
ATOM 833 N N . PRO A 1 109 ? -10.269 -23.933 37.328 1.00 41.09 109 PRO A N 1
ATOM 834 C CA . PRO A 1 109 ? -9.451 -24.321 38.458 1.00 41.09 109 PRO A CA 1
ATOM 835 C C . PRO A 1 109 ? -9.364 -25.852 38.485 1.00 41.09 109 PRO A C 1
ATOM 837 O O . PRO A 1 109 ? -9.907 -26.510 39.370 1.00 41.09 109 PRO A O 1
ATOM 840 N N . LEU A 1 110 ? -8.626 -26.443 37.543 1.00 52.59 110 LEU A N 1
ATOM 841 C CA . LEU A 1 110 ? -8.164 -27.827 37.659 1.00 52.59 110 LEU A CA 1
ATOM 842 C C . LEU A 1 110 ? -7.003 -27.891 38.654 1.00 52.59 110 LEU A C 1
ATOM 844 O O . LEU A 1 110 ? -5.857 -28.144 38.288 1.00 52.59 110 LEU A O 1
ATOM 848 N N . ASN A 1 111 ? -7.293 -27.666 39.936 1.00 38.91 111 ASN A N 1
ATOM 849 C CA . ASN A 1 111 ? -6.455 -28.220 40.989 1.00 38.91 111 ASN A CA 1
ATOM 850 C C . ASN A 1 111 ? -7.226 -28.427 42.303 1.00 38.91 111 ASN A C 1
ATOM 852 O O . ASN A 1 111 ? -7.383 -27.518 43.111 1.00 38.91 111 ASN A O 1
ATOM 856 N N . GLY A 1 112 ? -7.650 -29.676 42.508 1.00 44.91 112 GLY A N 1
ATOM 857 C CA . GLY A 1 112 ? -7.544 -30.348 43.802 1.00 44.91 112 GLY A CA 1
ATOM 858 C C . GLY A 1 112 ? -8.574 -30.021 44.882 1.00 44.91 112 GLY A C 1
ATOM 859 O O . GLY A 1 112 ? -8.174 -29.664 45.986 1.00 44.91 112 GLY A O 1
ATOM 860 N N . GLN A 1 113 ? -9.868 -30.258 44.642 1.00 39.25 113 GLN A N 1
ATOM 861 C CA . GLN A 1 113 ? -10.764 -30.602 45.754 1.00 39.25 113 GLN A CA 1
ATOM 862 C C . GLN A 1 113 ? -10.710 -32.108 46.031 1.00 39.25 113 GLN A C 1
ATOM 864 O O . GLN A 1 113 ? -11.268 -32.928 45.311 1.00 39.25 113 GLN A O 1
ATOM 869 N N . GLU A 1 114 ? -9.937 -32.407 47.071 1.00 41.62 114 GLU A N 1
ATOM 870 C CA . GLU A 1 114 ? -10.131 -33.433 48.094 1.00 41.62 114 GLU A CA 1
ATOM 871 C C . GLU A 1 114 ? -10.718 -34.788 47.680 1.00 41.62 114 GLU A C 1
ATOM 873 O O . GLU A 1 114 ? -11.918 -35.021 47.555 1.00 41.62 114 GLU A O 1
ATOM 878 N N . PHE A 1 115 ? -9.788 -35.734 47.630 1.00 42.78 115 PHE A N 1
ATOM 879 C CA . PHE A 1 115 ? -9.979 -37.162 47.79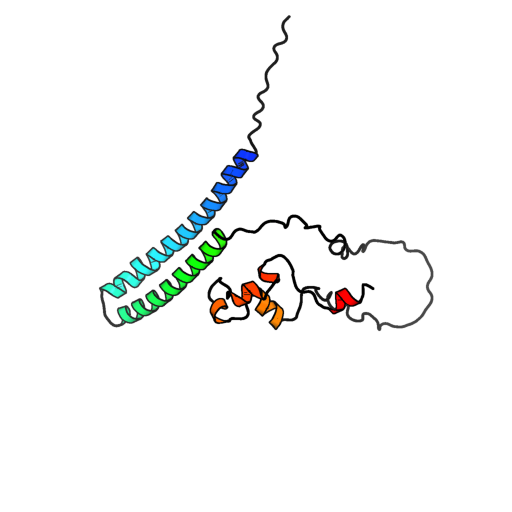8 1.00 42.78 115 PHE A CA 1
ATOM 880 C C . PHE A 1 115 ? -10.684 -37.444 49.139 1.00 42.78 115 PHE A C 1
ATOM 882 O O . PHE A 1 115 ? -10.027 -37.556 50.169 1.00 42.78 115 PHE A O 1
ATOM 889 N N . ASN A 1 116 ? -12.011 -37.576 49.153 1.00 36.56 116 ASN A N 1
ATOM 890 C CA . ASN A 1 116 ? -12.695 -38.290 50.229 1.00 36.56 116 ASN A CA 1
ATOM 891 C C . ASN A 1 116 ? -13.954 -39.017 49.737 1.00 36.56 116 ASN A C 1
ATOM 893 O O . ASN A 1 116 ? -15.015 -38.436 49.554 1.00 36.56 116 ASN A O 1
ATOM 897 N N . SER A 1 117 ? -13.739 -40.327 49.589 1.00 42.19 117 SER A N 1
ATOM 898 C CA . SER A 1 117 ? -14.602 -41.441 49.983 1.00 42.19 117 SER A CA 1
ATOM 899 C C . SER A 1 117 ? -15.863 -41.806 49.172 1.00 42.19 117 SER A C 1
ATOM 901 O O . SER A 1 117 ? -16.816 -41.060 48.998 1.00 42.19 117 SER A O 1
ATOM 903 N N . VAL A 1 118 ? -15.869 -43.108 48.854 1.00 36.50 118 VAL A N 1
ATOM 904 C CA . VAL A 1 118 ? -16.997 -44.020 48.602 1.00 36.50 118 VAL A CA 1
ATOM 905 C C . VAL A 1 118 ? -17.413 -44.247 47.142 1.00 36.50 118 VAL A C 1
ATOM 907 O O . VAL A 1 118 ? -18.178 -43.523 46.518 1.00 36.50 118 VAL A O 1
ATOM 910 N N . GLN A 1 119 ? -16.929 -45.391 46.666 1.00 50.00 119 GLN A N 1
ATOM 911 C CA . GLN A 1 119 ? -17.369 -46.180 45.525 1.00 50.00 119 GLN A CA 1
ATOM 912 C C . GLN A 1 119 ? -18.852 -46.589 45.627 1.00 50.00 119 GLN A C 1
ATOM 914 O O . GLN A 1 119 ? -19.276 -47.144 46.637 1.00 50.00 119 GLN A O 1
ATOM 919 N N . THR A 1 120 ? -19.622 -46.388 44.554 1.00 38.44 120 THR A N 1
ATOM 920 C CA . THR A 1 120 ? -20.804 -47.203 44.209 1.00 38.44 120 THR A CA 1
ATOM 921 C C . THR A 1 120 ? -20.907 -47.328 42.685 1.00 38.44 120 THR A C 1
ATOM 923 O O . THR A 1 120 ? -20.699 -46.367 41.949 1.00 38.44 120 THR A O 1
ATOM 926 N N . ASP A 1 121 ? -21.143 -48.554 42.222 1.00 51.75 121 ASP A N 1
ATOM 927 C CA . ASP A 1 121 ? -20.949 -49.031 40.849 1.00 51.75 121 ASP A CA 1
ATOM 928 C C . ASP A 1 121 ? -22.042 -48.591 39.847 1.00 51.75 121 ASP A C 1
ATOM 930 O O . ASP A 1 121 ? -23.229 -48.768 40.119 1.00 51.75 121 ASP A O 1
ATOM 934 N N . LEU A 1 122 ? -21.660 -48.152 38.631 1.00 41.94 122 LEU A N 1
ATOM 935 C CA . LEU A 1 122 ? -22.437 -48.372 37.390 1.00 41.94 122 LEU A CA 1
ATOM 936 C C . LEU A 1 122 ? -21.568 -48.174 36.118 1.00 41.94 122 LEU A C 1
ATOM 938 O O . LEU A 1 122 ? -20.833 -47.188 36.033 1.00 41.94 122 LEU A O 1
ATOM 942 N N . PRO A 1 123 ? -21.652 -49.046 35.086 1.00 55.78 123 PRO A N 1
ATOM 943 C CA . PRO A 1 123 ? -20.841 -48.919 33.874 1.00 55.78 123 PRO A CA 1
ATOM 944 C C . PRO A 1 123 ? -21.494 -48.003 32.822 1.00 55.78 123 PRO A C 1
ATOM 946 O O . PRO A 1 123 ? -22.572 -48.299 32.303 1.00 55.78 123 PRO A O 1
ATOM 949 N N . LYS A 1 124 ? -20.810 -46.915 32.435 1.00 42.62 124 LYS A N 1
ATOM 950 C CA . LYS A 1 124 ? -21.109 -46.157 31.202 1.00 42.62 124 LYS A CA 1
ATOM 951 C C . LYS A 1 124 ? -19.895 -45.338 30.712 1.00 42.62 124 LYS A C 1
ATOM 953 O O . LYS A 1 124 ? -19.781 -44.160 31.038 1.00 42.62 124 LYS A O 1
ATOM 958 N N . PRO A 1 125 ? -19.001 -45.877 29.862 1.00 50.59 125 PRO A N 1
ATOM 959 C CA . PRO A 1 125 ? -18.081 -45.042 29.096 1.00 50.59 125 PRO A CA 1
ATOM 960 C C . PRO A 1 125 ? -18.824 -44.521 27.859 1.00 50.59 125 PRO A C 1
ATOM 962 O O . PRO A 1 125 ? -18.643 -45.014 26.749 1.00 50.59 125 PRO A O 1
ATOM 965 N N . ARG A 1 126 ? -19.765 -43.589 28.047 1.00 53.91 126 ARG A N 1
ATOM 966 C CA . ARG A 1 126 ? -20.534 -43.020 26.925 1.00 53.91 126 ARG A CA 1
ATOM 967 C C . ARG A 1 126 ? -21.039 -41.601 27.177 1.00 53.91 126 ARG A C 1
ATOM 969 O O . ARG A 1 126 ? -22.190 -41.297 26.899 1.00 53.91 126 ARG A O 1
ATOM 976 N N . ALA A 1 127 ? -20.171 -40.751 27.715 1.00 46.53 127 ALA A N 1
ATOM 977 C CA . ALA A 1 127 ? -20.411 -39.312 27.787 1.00 46.53 127 ALA A CA 1
ATOM 978 C C . ALA A 1 127 ? -19.099 -38.530 27.974 1.00 46.53 127 ALA A C 1
ATOM 980 O O . ALA A 1 127 ? -19.001 -37.659 28.825 1.00 46.53 127 ALA A O 1
ATOM 981 N N . TYR A 1 128 ? -18.076 -38.810 27.162 1.00 44.78 128 TYR A N 1
ATOM 982 C CA . TYR A 1 128 ? -17.222 -37.706 26.710 1.00 44.78 128 TYR A CA 1
ATOM 983 C C . TYR A 1 128 ? -17.865 -37.191 25.416 1.00 44.78 128 TYR A C 1
ATOM 985 O O . TYR A 1 128 ? -17.328 -37.281 24.317 1.00 44.78 128 TYR A O 1
ATOM 993 N N . GLU A 1 129 ? -19.124 -36.767 25.505 1.00 48.78 129 GLU A N 1
ATOM 994 C CA . GLU A 1 129 ? -19.762 -36.114 24.375 1.00 48.78 129 GLU A CA 1
ATOM 995 C C . GLU A 1 129 ? -19.035 -34.788 24.208 1.00 48.78 129 GLU A C 1
ATOM 997 O O . GLU A 1 129 ? -19.217 -33.852 24.979 1.00 48.78 129 GLU A O 1
ATOM 1002 N N . LYS A 1 130 ? -18.057 -34.823 23.297 1.00 45.22 130 LYS A N 1
ATOM 1003 C CA . LYS A 1 130 ? -17.580 -33.736 22.457 1.00 45.22 130 LYS A CA 1
ATOM 1004 C C . LYS A 1 130 ? -17.966 -32.391 23.071 1.00 45.22 130 LYS A C 1
ATOM 1006 O O . LYS A 1 130 ? -19.010 -31.852 22.717 1.00 45.22 130 LYS A O 1
ATOM 1011 N N . LYS A 1 131 ? -17.132 -31.860 23.979 1.00 47.00 131 LYS A N 1
ATOM 1012 C CA . LYS A 1 131 ? -17.149 -30.427 24.288 1.00 47.00 131 LYS A CA 1
ATOM 1013 C C . LYS A 1 131 ? -16.900 -29.746 22.949 1.00 47.00 131 LYS A C 1
ATOM 1015 O O . LYS A 1 131 ? -15.768 -29.662 22.478 1.00 47.00 131 LYS A O 1
ATOM 1020 N N . THR A 1 132 ? -17.985 -29.450 22.245 1.00 52.81 132 THR A N 1
ATOM 1021 C CA . THR A 1 132 ? -17.979 -28.673 21.023 1.00 52.81 132 THR A CA 1
ATOM 1022 C C . THR A 1 132 ? -17.215 -27.426 21.390 1.00 52.81 132 THR A C 1
ATOM 1024 O O . THR A 1 132 ? -17.572 -26.783 22.375 1.00 52.81 132 THR A O 1
ATOM 1027 N N . THR A 1 133 ? -16.122 -27.176 20.672 1.00 50.78 133 THR A N 1
ATOM 1028 C CA . THR A 1 133 ? -15.296 -25.974 20.808 1.00 50.78 133 THR A CA 1
ATOM 1029 C C . THR A 1 133 ? -16.188 -24.799 21.190 1.00 50.78 133 THR A C 1
ATOM 1031 O O . THR A 1 133 ? -17.192 -24.623 20.484 1.00 50.78 133 THR A O 1
ATOM 1034 N N . PRO A 1 134 ? -15.891 -24.064 22.279 1.00 57.00 134 PRO A N 1
ATOM 1035 C CA . PRO A 1 134 ? -16.742 -22.972 22.733 1.00 57.00 134 PRO A CA 1
ATOM 1036 C C . PRO A 1 134 ? -17.106 -22.123 21.516 1.00 57.00 134 PRO A C 1
ATOM 1038 O O . PRO A 1 134 ? -16.236 -21.681 20.764 1.00 57.00 134 PRO A O 1
ATOM 1041 N N . LYS A 1 135 ? -18.404 -22.071 21.204 1.00 66.62 135 LYS A N 1
ATOM 1042 C CA . LYS A 1 135 ? -18.920 -21.484 19.965 1.00 66.62 135 LYS A CA 1
ATOM 1043 C C . LYS A 1 135 ? -18.704 -19.979 20.096 1.00 66.62 135 LYS A C 1
ATOM 1045 O O . LYS A 1 135 ? -19.477 -19.326 20.779 1.00 66.62 135 LYS A O 1
ATOM 1050 N N . TRP A 1 136 ? -17.632 -19.453 19.498 1.00 70.19 136 TRP A N 1
ATOM 1051 C CA . TRP A 1 136 ? -17.230 -18.048 19.635 1.00 70.19 136 TRP A CA 1
ATOM 1052 C C . TRP A 1 136 ? -18.409 -17.103 19.353 1.00 70.19 136 TRP A C 1
ATOM 1054 O O . TRP A 1 136 ? -19.041 -17.202 18.297 1.00 70.19 136 TRP A O 1
ATOM 1064 N N . ARG A 1 137 ? -18.685 -16.178 20.285 1.00 75.75 137 ARG A N 1
ATOM 1065 C CA . ARG A 1 137 ? -19.824 -15.236 20.238 1.00 75.75 137 ARG A CA 1
ATOM 1066 C C . ARG A 1 137 ? -19.842 -14.381 18.966 1.00 75.75 137 ARG A C 1
ATOM 1068 O O . ARG A 1 137 ? -20.910 -14.107 18.424 1.00 75.75 137 ARG A O 1
ATOM 1075 N N . TYR A 1 138 ? -18.653 -14.049 18.461 1.00 77.44 138 TYR A N 1
ATOM 1076 C CA . TYR A 1 138 ? -18.428 -13.245 17.255 1.00 77.44 138 TYR A CA 1
ATOM 1077 C C . TYR A 1 138 ? -18.284 -14.069 15.964 1.00 77.44 138 TYR A C 1
ATOM 1079 O O . TYR A 1 138 ? -18.098 -13.506 14.889 1.00 77.44 138 TYR A O 1
ATOM 1087 N N . ASP A 1 139 ? -18.353 -15.404 16.030 1.00 80.88 139 ASP A N 1
ATOM 1088 C CA . ASP A 1 139 ? -18.300 -16.238 14.829 1.00 80.88 139 ASP A CA 1
ATOM 1089 C C . ASP A 1 139 ? -19.689 -16.331 14.174 1.00 80.88 139 ASP A C 1
ATOM 1091 O O . ASP A 1 139 ? -20.515 -17.185 14.519 1.00 80.88 139 ASP A O 1
ATOM 1095 N N . LEU A 1 140 ? -19.949 -15.474 13.185 1.00 80.56 140 LEU A N 1
ATOM 1096 C CA . LEU A 1 140 ? -21.179 -15.460 12.383 1.00 80.56 140 LEU A CA 1
ATOM 1097 C C . LEU A 1 140 ? -21.159 -16.477 11.229 1.00 80.56 140 LEU A C 1
ATOM 1099 O O . LEU A 1 140 ? -22.153 -16.603 10.496 1.00 80.56 140 LEU A O 1
ATOM 1103 N N . GLY A 1 141 ? -20.060 -17.222 11.084 1.00 85.06 141 GLY A N 1
ATOM 1104 C CA . GLY A 1 141 ? -19.788 -18.183 10.023 1.00 85.06 141 GLY A CA 1
ATOM 1105 C C . GLY A 1 141 ? -18.799 -17.655 8.982 1.00 85.06 141 GLY A C 1
ATOM 1106 O O . GLY A 1 141 ? -18.691 -16.455 8.740 1.00 85.06 141 GLY A O 1
ATOM 1107 N N . ARG A 1 142 ? -18.115 -18.580 8.291 1.00 83.56 142 ARG A N 1
ATOM 1108 C CA . ARG A 1 142 ? -16.975 -18.287 7.398 1.00 83.56 142 ARG A CA 1
ATOM 1109 C C . ARG A 1 142 ? -17.205 -17.120 6.434 1.00 83.56 142 ARG A C 1
ATOM 1111 O O . ARG A 1 142 ? -16.322 -16.291 6.282 1.00 83.56 142 ARG A O 1
ATOM 1118 N N . ARG A 1 143 ? -18.359 -17.069 5.763 1.00 84.31 143 ARG A N 1
ATOM 1119 C CA . ARG A 1 143 ? -18.639 -16.048 4.742 1.00 84.31 143 ARG A CA 1
ATOM 112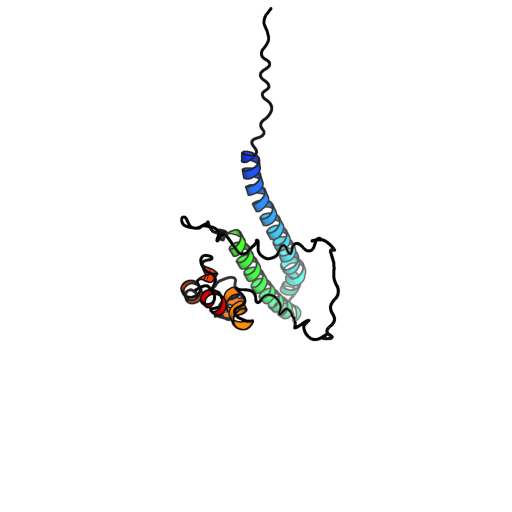0 C C . ARG A 1 143 ? -18.921 -14.671 5.348 1.00 84.31 143 ARG A C 1
ATOM 1122 O O . ARG A 1 143 ? -18.359 -13.694 4.875 1.00 84.31 143 ARG A O 1
ATOM 1129 N N . ARG A 1 144 ? -19.741 -14.606 6.401 1.00 83.00 144 ARG A N 1
ATOM 1130 C CA . ARG A 1 144 ? -20.109 -13.337 7.047 1.00 83.00 144 ARG A CA 1
ATOM 1131 C C . ARG A 1 144 ? -18.930 -12.713 7.785 1.00 83.00 144 ARG A C 1
ATOM 1133 O O . ARG A 1 144 ? -18.718 -11.518 7.650 1.00 83.00 144 ARG A O 1
ATOM 1140 N N . ASN A 1 145 ? -18.107 -13.527 8.449 1.00 83.81 145 ASN A N 1
ATOM 1141 C CA . ASN A 1 145 ? -16.874 -13.041 9.076 1.00 83.81 145 ASN A CA 1
ATOM 1142 C C . ASN A 1 145 ? -15.917 -12.448 8.029 1.00 83.81 145 ASN A C 1
ATOM 1144 O O . ASN A 1 145 ? -15.247 -11.456 8.281 1.00 83.81 145 ASN A O 1
ATOM 1148 N N . PHE A 1 146 ? -15.852 -13.054 6.840 1.00 85.62 146 PHE A N 1
ATOM 1149 C CA . PHE A 1 146 ? -14.982 -12.579 5.766 1.00 85.62 146 PHE A CA 1
ATOM 1150 C C . PHE A 1 146 ? -15.467 -11.252 5.173 1.00 85.62 146 PHE A C 1
ATOM 1152 O O . PHE A 1 146 ? -14.674 -10.336 4.983 1.00 85.62 146 PHE A O 1
ATOM 1159 N N . GLU A 1 147 ? -16.774 -11.139 4.932 1.00 85.38 147 GLU A N 1
ATOM 1160 C CA . GLU A 1 147 ? -17.412 -9.905 4.456 1.00 85.38 147 GLU A CA 1
ATOM 1161 C C . GLU A 1 147 ? -17.293 -8.769 5.490 1.00 85.38 147 GLU A C 1
ATOM 1163 O O . GLU A 1 147 ? -17.114 -7.624 5.098 1.00 85.38 147 GLU A O 1
ATOM 1168 N N . GLN A 1 148 ? -17.297 -9.063 6.797 1.00 82.31 148 GLN A N 1
ATOM 1169 C CA . GLN A 1 148 ? -17.035 -8.050 7.831 1.00 82.31 148 GLN A CA 1
ATOM 1170 C C . GLN A 1 148 ? -15.614 -7.485 7.778 1.00 82.31 148 GLN A C 1
ATOM 1172 O O . GLN A 1 148 ? -15.424 -6.298 8.018 1.00 82.31 148 GLN A O 1
ATOM 1177 N N . VAL A 1 149 ? -14.616 -8.336 7.519 1.00 80.38 149 VAL A N 1
ATOM 1178 C CA . VAL A 1 149 ? -13.203 -7.929 7.556 1.00 80.38 149 VAL A CA 1
ATOM 1179 C C . VAL A 1 149 ? -12.782 -7.235 6.267 1.00 80.38 149 VAL A C 1
ATOM 1181 O O . VAL A 1 149 ? -11.975 -6.317 6.314 1.00 80.38 149 VAL A O 1
ATOM 1184 N N . LEU A 1 150 ? -13.286 -7.682 5.116 1.00 83.19 150 LEU A N 1
ATOM 1185 C CA . LEU A 1 150 ? -12.856 -7.163 3.813 1.00 83.19 150 LEU A CA 1
ATOM 1186 C C . LEU A 1 150 ? -13.879 -6.252 3.130 1.00 83.19 150 LEU A C 1
ATOM 1188 O O . LEU A 1 150 ? -13.572 -5.675 2.091 1.00 83.19 150 LEU A O 1
ATOM 1192 N N . GLY A 1 151 ? -15.086 -6.132 3.674 1.00 83.75 151 GLY A N 1
ATOM 1193 C CA . GLY A 1 151 ? -16.197 -5.462 3.010 1.00 83.75 151 GLY A CA 1
ATOM 1194 C C . GLY A 1 151 ? -16.969 -6.387 2.065 1.00 83.75 151 GLY A C 1
ATOM 1195 O O . GLY A 1 151 ? -16.534 -7.492 1.708 1.00 83.75 151 GLY A O 1
ATOM 1196 N N . THR A 1 152 ? -18.148 -5.928 1.650 1.00 85.75 152 THR A N 1
ATOM 1197 C CA . THR A 1 152 ? -19.031 -6.676 0.744 1.00 85.75 152 THR A CA 1
ATOM 1198 C C . THR A 1 152 ? -18.593 -6.536 -0.712 1.00 85.75 152 THR A C 1
ATOM 1200 O O . THR A 1 152 ? -18.770 -7.464 -1.512 1.00 85.75 152 THR A O 1
ATOM 1203 N N . ASP A 1 153 ? -17.941 -5.420 -1.043 1.00 82.75 153 ASP A N 1
ATOM 1204 C CA . ASP A 1 153 ? -17.487 -5.110 -2.391 1.00 82.75 153 ASP A CA 1
ATOM 1205 C C . ASP A 1 153 ? -16.079 -5.654 -2.678 1.00 82.75 153 ASP A C 1
ATOM 1207 O O . ASP A 1 153 ? -15.057 -5.128 -2.245 1.00 82.75 153 ASP A O 1
ATOM 1211 N N . LYS A 1 154 ? -16.006 -6.687 -3.523 1.00 82.31 154 LYS A N 1
ATOM 1212 C CA . LYS A 1 154 ? -14.751 -7.395 -3.846 1.00 82.31 154 LYS A CA 1
ATOM 1213 C C . LYS A 1 154 ? -13.692 -6.544 -4.554 1.00 82.31 154 LYS A C 1
ATOM 1215 O O . LYS A 1 154 ? -12.517 -6.888 -4.517 1.00 82.31 154 LYS A O 1
ATOM 1220 N N . TRP A 1 155 ? -14.088 -5.456 -5.216 1.00 78.38 155 TRP A N 1
ATOM 1221 C CA . TRP A 1 155 ? -13.145 -4.520 -5.845 1.00 78.38 155 TRP A CA 1
ATOM 1222 C C . TRP A 1 155 ? -12.287 -3.795 -4.813 1.00 78.38 155 TRP A C 1
ATOM 1224 O O . TRP A 1 155 ? -11.101 -3.564 -5.040 1.00 78.38 155 TRP A O 1
ATOM 1234 N N . TYR A 1 156 ? -12.881 -3.516 -3.659 1.00 80.94 156 TYR A N 1
ATOM 1235 C CA . TYR A 1 156 ? -12.211 -2.913 -2.525 1.00 80.94 156 TYR A CA 1
ATOM 1236 C C . TYR A 1 156 ? -11.377 -3.927 -1.738 1.00 80.94 15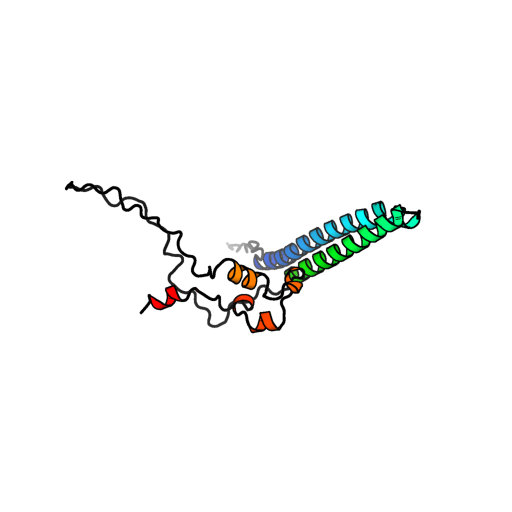6 TYR A C 1
ATOM 1238 O O . TYR A 1 156 ? -10.582 -3.533 -0.913 1.00 80.94 156 TYR A O 1
ATOM 1246 N N . TRP A 1 157 ? -11.412 -5.229 -2.034 1.00 81.31 157 TRP A N 1
ATOM 1247 C CA . TRP A 1 157 ? -10.498 -6.170 -1.367 1.00 81.31 157 TRP A CA 1
ATOM 1248 C C . TRP A 1 157 ? -9.031 -5.942 -1.744 1.00 81.31 157 TRP A C 1
ATOM 1250 O O . TRP A 1 157 ? -8.127 -6.324 -1.004 1.00 81.31 157 TRP A O 1
ATOM 1260 N N . PHE A 1 158 ? -8.787 -5.333 -2.905 1.00 72.56 158 PHE A N 1
ATOM 1261 C CA . PHE A 1 158 ? -7.442 -5.036 -3.385 1.00 72.56 158 PHE A CA 1
ATOM 1262 C C . PHE A 1 158 ? -6.913 -3.695 -2.885 1.00 72.56 158 PHE A C 1
ATOM 1264 O O . PHE A 1 158 ? -5.741 -3.414 -3.103 1.00 72.56 158 PHE A O 1
ATOM 1271 N N . ILE A 1 159 ? -7.740 -2.874 -2.234 1.00 74.94 159 ILE A N 1
ATOM 1272 C CA . ILE A 1 159 ? -7.390 -1.529 -1.779 1.00 74.94 159 ILE A CA 1
ATOM 1273 C C . ILE A 1 159 ? -7.836 -1.395 -0.326 1.00 74.94 159 ILE A C 1
ATOM 1275 O O . ILE A 1 159 ? -8.961 -1.740 -0.030 1.00 74.94 159 ILE A O 1
ATOM 1279 N N . PRO A 1 160 ? -7.028 -0.879 0.608 1.00 68.56 160 PRO A N 1
ATOM 1280 C CA . PRO A 1 160 ? -7.450 -0.700 1.999 1.00 68.56 160 PRO A CA 1
ATOM 1281 C C . PRO A 1 160 ? -8.398 0.499 2.127 1.00 68.56 160 PRO A C 1
ATOM 1283 O O . PRO A 1 160 ? -8.073 1.541 2.689 1.00 68.56 160 PRO A O 1
ATOM 1286 N N . ALA A 1 161 ? -9.565 0.355 1.525 1.00 74.81 161 ALA A N 1
ATOM 1287 C CA . ALA A 1 161 ? -10.680 1.268 1.519 1.00 74.81 161 ALA A CA 1
ATOM 1288 C C . ALA A 1 161 ? -11.941 0.405 1.539 1.00 74.81 161 ALA A C 1
ATOM 1290 O O . ALA A 1 161 ? -11.941 -0.700 1.014 1.00 74.81 161 ALA A O 1
ATOM 1291 N N . TYR A 1 162 ? -13.007 0.911 2.135 1.00 77.81 162 TYR A N 1
ATOM 1292 C CA . TYR A 1 162 ? -14.319 0.273 2.108 1.00 77.81 162 TYR A CA 1
ATOM 1293 C C . TYR A 1 162 ? -15.254 1.148 1.272 1.00 77.81 162 TYR A C 1
ATOM 1295 O O . TYR A 1 162 ? -14.977 2.336 1.076 1.00 77.81 162 TYR A O 1
ATOM 1303 N N . SER A 1 163 ? -16.348 0.588 0.759 1.00 82.31 163 SER A N 1
ATOM 1304 C CA . SER A 1 163 ? -17.351 1.410 0.083 1.00 82.31 163 SER A CA 1
ATOM 1305 C C . SER A 1 163 ? -18.084 2.296 1.094 1.00 82.31 163 SER A C 1
ATOM 1307 O O . SER A 1 163 ? -18.260 1.922 2.254 1.00 82.31 163 SER A O 1
ATOM 1309 N N . ASP A 1 164 ? -18.543 3.477 0.671 1.00 80.44 164 ASP A N 1
ATOM 1310 C CA . ASP A 1 164 ? -19.322 4.369 1.548 1.00 80.44 164 ASP A CA 1
ATOM 1311 C C . ASP A 1 164 ? -20.583 3.682 2.097 1.00 80.44 164 ASP A C 1
ATOM 1313 O O . ASP A 1 164 ? -21.066 4.005 3.185 1.00 80.44 164 ASP A O 1
ATOM 1317 N N . GLU A 1 165 ? -21.117 2.720 1.343 1.00 81.38 165 GLU A N 1
ATOM 1318 C CA . GLU A 1 165 ? -22.242 1.898 1.767 1.00 81.38 165 GLU A CA 1
ATOM 1319 C C . GLU A 1 165 ? -21.835 0.904 2.861 1.00 81.38 165 GLU A C 1
ATOM 1321 O O . GLU A 1 165 ? -22.556 0.757 3.848 1.00 81.38 165 GLU A O 1
ATOM 1326 N N . ASP A 1 166 ? -20.666 0.272 2.730 1.00 82.12 166 ASP A N 1
ATOM 1327 C CA . ASP A 1 166 ? -20.111 -0.626 3.740 1.00 82.12 166 ASP A CA 1
ATOM 1328 C C . ASP A 1 166 ? -19.840 0.114 5.058 1.00 82.12 166 ASP A C 1
ATOM 1330 O O . ASP A 1 166 ? -20.268 -0.365 6.111 1.00 82.12 166 ASP A O 1
ATOM 1334 N N . LEU A 1 167 ? -19.246 1.318 5.012 1.00 81.06 167 LEU A N 1
ATOM 1335 C CA . LEU A 1 167 ? -19.059 2.164 6.205 1.00 81.06 167 LEU A CA 1
ATOM 1336 C C . LEU A 1 167 ? -20.386 2.497 6.897 1.00 81.06 167 LEU A C 1
ATOM 1338 O O . LEU A 1 167 ? -20.440 2.609 8.116 1.00 81.06 167 LEU A O 1
ATOM 1342 N N . ARG A 1 168 ? -21.465 2.682 6.130 1.00 78.00 168 ARG A N 1
ATOM 1343 C CA . ARG A 1 168 ? -22.787 3.008 6.683 1.00 78.00 168 ARG A CA 1
ATOM 1344 C C . ARG A 1 168 ? -23.508 1.803 7.263 1.00 78.00 168 ARG A C 1
ATOM 1346 O O . ARG A 1 168 ? -24.258 1.950 8.226 1.00 78.00 168 ARG A O 1
ATOM 1353 N N . ARG A 1 169 ? -23.357 0.638 6.635 1.00 78.44 169 ARG A N 1
ATOM 1354 C CA . ARG A 1 169 ? -24.137 -0.562 6.959 1.00 78.44 169 ARG A CA 1
ATOM 1355 C C . ARG A 1 169 ? -23.475 -1.459 7.987 1.00 78.44 169 ARG A C 1
ATOM 1357 O O . ARG A 1 169 ? -24.188 -2.209 8.650 1.00 78.44 169 ARG A O 1
ATOM 1364 N N . MET A 1 170 ? -22.148 -1.439 8.097 1.00 79.31 170 MET A N 1
ATOM 1365 C CA . MET A 1 170 ? -21.424 -2.349 8.978 1.00 79.31 170 MET A CA 1
ATOM 1366 C C . MET A 1 170 ? -21.028 -1.664 10.286 1.00 79.31 170 MET A C 1
ATOM 1368 O O . MET A 1 170 ? -20.018 -0.961 10.321 1.00 79.31 170 MET A O 1
ATOM 1372 N N . PRO A 1 171 ? -21.741 -1.931 11.396 1.00 71.38 171 PRO A N 1
ATOM 1373 C CA . PRO A 1 171 ? -21.390 -1.357 12.697 1.00 71.38 171 PRO A CA 1
ATOM 1374 C C . PRO A 1 171 ? -19.988 -1.779 13.170 1.00 71.38 171 PRO A C 1
ATOM 1376 O O . PRO A 1 171 ? -19.307 -1.012 13.851 1.00 71.38 171 PRO A O 1
ATOM 1379 N N . ALA A 1 172 ? -19.517 -2.952 12.726 1.00 77.06 172 ALA A N 1
ATOM 1380 C CA . ALA A 1 172 ? -18.184 -3.465 13.033 1.00 77.06 172 ALA A CA 1
ATOM 1381 C C . ALA A 1 172 ? -17.053 -2.594 12.454 1.00 77.06 172 ALA A C 1
ATOM 1383 O O . ALA A 1 172 ? -16.004 -2.475 13.081 1.00 77.06 172 ALA A O 1
ATOM 1384 N N . LEU A 1 173 ? -17.263 -1.945 11.300 1.00 74.88 173 LEU A N 1
ATOM 1385 C CA . LEU A 1 173 ? -16.269 -1.038 10.705 1.00 74.88 173 LEU A CA 1
ATOM 1386 C C . LEU A 1 173 ? -16.140 0.272 11.492 1.00 74.88 173 LEU A C 1
ATOM 1388 O O . LEU A 1 173 ? -15.092 0.912 11.462 1.00 74.88 173 LEU A O 1
ATOM 1392 N N . GLN A 1 174 ? -17.181 0.643 12.241 1.00 71.12 174 GLN A N 1
ATOM 1393 C CA . GLN A 1 174 ? -17.181 1.800 13.132 1.00 71.12 174 GLN A CA 1
ATOM 1394 C C . GLN A 1 174 ? -16.442 1.524 14.458 1.00 71.12 174 GLN A C 1
ATOM 1396 O O . GLN A 1 174 ? -16.241 2.446 15.246 1.00 71.12 174 GLN A O 1
ATOM 1401 N N . GLY A 1 175 ? -16.089 0.260 14.738 1.00 67.38 175 GLY A N 1
ATOM 1402 C CA . GLY A 1 175 ? -15.398 -0.165 15.962 1.00 67.38 175 GLY A CA 1
ATOM 1403 C C . GLY A 1 175 ? -16.221 -0.040 17.251 1.00 67.38 175 GLY A C 1
ATOM 1404 O O . GLY A 1 175 ? -15.670 -0.187 18.339 1.00 67.38 175 GLY A O 1
ATOM 1405 N N . LEU A 1 176 ? -17.521 0.247 17.140 1.00 67.81 176 LEU A N 1
ATOM 1406 C CA . LEU A 1 176 ? -18.422 0.503 18.269 1.00 67.81 176 LEU A CA 1
ATOM 1407 C C . LEU A 1 176 ? -19.227 -0.732 18.677 1.00 67.81 176 LEU A C 1
ATOM 1409 O O . LEU A 1 176 ? -19.433 -0.957 19.866 1.00 67.81 176 LEU A O 1
ATOM 1413 N N . GLU A 1 177 ? -19.684 -1.518 17.702 1.00 70.56 177 GLU A N 1
ATOM 1414 C CA . GLU A 1 177 ? -20.594 -2.636 17.935 1.00 70.56 177 GLU A CA 1
ATOM 1415 C C . GLU A 1 177 ? -20.271 -3.794 16.988 1.00 70.56 177 GLU A C 1
ATOM 1417 O O . GLU A 1 177 ? -20.171 -3.626 15.770 1.00 70.56 177 GLU A O 1
ATOM 1422 N N . TYR A 1 178 ? -20.096 -4.982 17.566 1.00 74.38 178 TYR A N 1
ATOM 1423 C CA . TYR A 1 178 ? -19.810 -6.205 16.826 1.00 74.38 178 TYR A CA 1
ATOM 1424 C C . TYR A 1 178 ? -21.037 -7.114 16.868 1.00 74.38 178 TYR A C 1
ATOM 1426 O O . TYR A 1 178 ? -21.470 -7.482 17.959 1.00 74.38 178 TYR A O 1
ATOM 1434 N N . PRO A 1 179 ? -21.598 -7.503 15.711 1.00 76.25 179 PRO A N 1
ATOM 1435 C CA . PRO A 1 179 ? -22.759 -8.379 15.687 1.00 76.25 179 PRO A CA 1
ATOM 1436 C C . PRO A 1 179 ? -22.424 -9.746 16.301 1.00 76.25 179 PRO A C 1
ATOM 1438 O O . PRO A 1 179 ? -21.474 -10.415 15.885 1.00 76.25 179 PRO A O 1
ATOM 1441 N N . SER A 1 180 ? -23.221 -10.149 17.289 1.00 76.00 180 SER A N 1
ATOM 1442 C CA . SER A 1 180 ? -23.160 -11.435 17.986 1.00 76.00 180 SER A CA 1
ATOM 1443 C C . SER A 1 180 ? -24.119 -12.453 17.361 1.00 76.00 180 SER A C 1
ATOM 1445 O O . SER A 1 180 ? -25.020 -12.124 16.581 1.00 76.00 180 SER A O 1
ATOM 1447 N N . LYS A 1 181 ? -23.936 -13.736 17.692 1.00 70.69 181 LYS A N 1
ATOM 1448 C CA . LYS A 1 181 ? -24.959 -14.750 17.408 1.00 70.69 181 LYS A CA 1
ATOM 1449 C C . LYS A 1 181 ? -26.201 -14.527 18.291 1.00 70.69 181 LYS A C 1
ATOM 1451 O O . LYS A 1 181 ? -26.038 -14.459 19.505 1.00 70.69 181 LYS A O 1
ATOM 1456 N N . PRO A 1 182 ? -27.422 -14.559 17.720 1.00 63.88 182 PRO A N 1
ATOM 1457 C CA . PRO A 1 182 ? -28.664 -14.310 18.459 1.00 63.88 182 PRO A CA 1
ATOM 1458 C C . PRO A 1 182 ? -28.955 -15.350 19.553 1.00 63.88 182 PRO A C 1
ATOM 1460 O O . PRO A 1 182 ? -29.625 -15.022 20.522 1.00 63.88 182 PRO A O 1
ATOM 1463 N N . ASP A 1 183 ? -28.427 -16.575 19.425 1.00 59.06 183 ASP A N 1
ATOM 1464 C CA . ASP A 1 183 ? -28.651 -17.657 20.397 1.00 59.06 183 ASP A CA 1
ATOM 1465 C C . ASP A 1 183 ? -28.090 -17.338 21.801 1.00 59.06 183 ASP A C 1
ATOM 1467 O O . ASP A 1 183 ? -28.556 -17.914 22.776 1.00 59.06 183 ASP A O 1
ATOM 1471 N N . PHE A 1 184 ? -27.094 -16.446 21.917 1.00 56.44 184 PHE A N 1
ATOM 1472 C CA . PHE A 1 184 ? -26.491 -16.082 23.210 1.00 56.44 184 PHE A CA 1
ATOM 1473 C C . PHE A 1 184 ? -27.354 -15.104 24.011 1.00 56.44 184 PHE A C 1
ATOM 1475 O O . PHE A 1 184 ? -27.418 -15.208 25.229 1.00 56.44 184 PHE A O 1
ATOM 1482 N N . ASP A 1 185 ? -28.046 -14.189 23.334 1.00 52.34 185 ASP A N 1
ATOM 1483 C CA . ASP A 1 185 ? -28.822 -13.138 23.999 1.00 52.34 185 ASP A CA 1
ATOM 1484 C C . ASP A 1 185 ? -30.238 -13.637 24.388 1.00 52.34 185 ASP A C 1
ATOM 1486 O O . ASP A 1 185 ? -30.945 -13.001 25.166 1.00 52.34 185 ASP A O 1
ATOM 1490 N N . SER A 1 186 ? -30.664 -14.795 23.861 1.00 49.59 186 SER A N 1
ATOM 1491 C CA . SER A 1 186 ? -31.955 -15.432 24.170 1.00 49.59 186 SER A CA 1
ATOM 1492 C C . SER A 1 186 ? -31.944 -16.384 25.372 1.00 49.59 186 SER A C 1
ATOM 1494 O O . SER A 1 186 ? -33.018 -16.768 25.825 1.00 49.59 186 SER A O 1
ATOM 1496 N N . GLU A 1 187 ? -30.772 -16.778 25.880 1.00 47.72 187 GLU A N 1
ATOM 1497 C CA . GLU A 1 187 ? -30.649 -17.641 27.072 1.00 47.72 187 GLU A CA 1
ATOM 1498 C C . GLU A 1 187 ? -30.448 -16.843 28.377 1.00 47.72 187 GLU A C 1
ATOM 1500 O O . GLU A 1 187 ? -30.280 -17.431 29.442 1.00 47.72 187 GLU A O 1
ATOM 1505 N N . GLU A 1 188 ? -30.495 -15.507 28.306 1.00 48.53 188 GLU A N 1
ATOM 1506 C CA . GLU A 1 188 ? -30.248 -14.592 29.432 1.00 48.53 188 GLU A CA 1
ATOM 1507 C C . GLU A 1 188 ? -31.527 -14.052 30.116 1.00 48.53 188 GLU A C 1
ATOM 1509 O O . GLU A 1 188 ? -31.446 -13.143 30.943 1.00 48.53 188 GLU A O 1
ATOM 1514 N N . PHE A 1 189 ? -32.707 -14.615 29.810 1.00 39.84 189 PHE A N 1
ATOM 1515 C CA . PHE A 1 189 ? -33.996 -14.249 30.427 1.00 39.84 189 PHE A CA 1
ATOM 1516 C C . PHE A 1 189 ? -34.732 -15.431 31.062 1.00 39.84 189 PHE A C 1
ATOM 1518 O O . PHE A 1 189 ? -34.869 -16.484 30.398 1.00 39.84 189 PHE A O 1
#

pLDDT: mean 72.12, std 18.4, range [36.5, 97.81]

Secondary structure (DSSP, 8-state):
--------------HHHHHHHHHHHHHHHHHHHHHHHHHHHHIIIIIIIHHHHHS-SHHHHHHHHHHHHHHHHHHHHHHHHHHHHHS------TT----SSSTTTT----S-------------------------TT---HHHHHHHHH-S-GGGGGTT---HHHHHH-GGGGTS--PPPHHHHTS--

Radius of gyration: 30.06 Å; chains: 1; bounding box: 61×74×92 Å

Foldseek 3Di:
DDDDPPPPPPPPPPVVVVVVVVVVVLVVVVVVVVVVLVVVCCCLCCVPLVVLCVVDDPSNVVSVVVVVVVVVVSVQVVQVVVCVVVDDPDDDDPPDDDPDDDVVPPPPPPDDDDDDDDDDDDDDPDPVPDPPDPPDFLPPDDPVVVCLVQNPDPVSNSHVDYDPVRVVPRVVVVVPDGDTDPVVVVVPD

Organism: NCBI:txid586396